Protein 1XOD (pdb70)

Nearest PDB structures (foldseek):
  1xod-assembly1_A  TM=1.010E+00  e=3.815E-20  Xenopus tropicalis
  1tj6-assembly2_B  TM=1.003E+00  e=1.652E-18  Xenopus tropicalis
  1xod-assembly2_B  TM=9.478E-01  e=1.470E-16  Xenopus tropicalis
  3syx-assembly1_A  TM=9.738E-01  e=5.391E-15  Homo sapiens
  7lxf-assembly1_A  TM=8.907E-01  e=8.257E-09  Homo sapiens

Sequence (223 aa):
SYARVRAVVMTRDDSSGGWLQLGGGGLSSVTVSKTEFLVHGERLRDKTVVLECVLRRDLVYNKVTPTFHHWRIGDKKFGLTFQSPADARAFDRGIRRAIEDLSQGGSDDSYARVRAVVMTRDDSSGGWLQLGGGGLSSVTVSKTLQPGDSGGTEFLVHGERLRDKTVVLECVLRRDLVYNKVTPTFHHWRIGDKKFGLTFQSPADARAFDRGIRRAIEDLSQG

B-factor: mean 12.47, std 7.62, range [4.18, 40.67]

CATH classification: 2.30.29.30

InterPro domains:
  IPR000697 WH1/EVH1 domain [PF00568] (48-114)
  IPR000697 WH1/EVH1 domain [PS50229] (3-120)
  IPR000697 WH1/EVH1 domain [SM00461] (6-117)
  IPR007875 Sprouty [PF05210] (296-397)
  IPR007875 Sprouty [PS51227] (296-404)
  IPR011993 PH-like domain superfamily [G3DSA:2.30.29.30] (2-127)
  IPR023337 c-Kit-binding domain [PS51488] (195-247)
  IPR041937 SPRE, EVH1 domain [cd10574] (10-122)

Solvent-accessible surface area: 12346 Å² total

Foldseek 3Di:
DLAWAWWFKWDDDPDPDDIDGVPNTATWTWDFDDVWTWTWTAHPPPRHTPGTDTDDLPKDKDCPDLQKIKIDDPNDIIITGHPDSVRSVSVVSSNVVSSVVVDDD/DDPFFQAWAWWFKWFADPVPRDIDGVPNTAIWTWTKGFDPPQDPDQGQWIWIWTAHPPVRHTPDIDIDGLPWDWADDDLFKIKTDDVPGIMITGHPGSVNSVSVVSRVVVNNVSHDDD

Structure (mmCIF, N/CA/C/O backbone):
data_1XOD
#
_entry.id   1XOD
#
_cell.length_a   32.811
_cell.length_b   38.193
_cell.length_c   79.907
_cell.angle_alpha   90.00
_cell.angle_beta   95.68
_cell.angle_gamma   90.00
#
_symmetry.space_group_name_H-M   'P 1 21 1'
#
loop_
_entity.id
_entity.type
_entity.pdbx_description
1 polymer Spred1
2 non-polymer GLYCEROL
3 water water
#
loop_
_atom_site.group_PDB
_atom_site.id
_atom_site.type_symbol
_atom_site.label_atom_id
_atom_site.label_alt_id
_atom_site.label_comp_id
_atom_site.label_asym_id
_atom_site.label_entity_id
_atom_site.label_seq_id
_atom_site.pdbx_PDB_ins_code
_atom_site.Cartn_x
_atom_site.Cartn_y
_atom_site.Cartn_z
_atom_site.occupancy
_atom_site.B_iso_or_equiv
_atom_site.auth_seq_id
_atom_site.auth_comp_id
_atom_site.auth_asym_id
_atom_site.auth_atom_id
_atom_site.pdbx_PDB_model_num
ATOM 1 N N . SER A 1 5 ? -1.522 15.232 50.172 1.00 17.27 10 SER A N 1
ATOM 2 C CA . SER A 1 5 ? -1.329 13.765 50.053 1.00 16.22 10 SER A CA 1
ATOM 3 C C . SER A 1 5 ? -2.611 13.101 49.572 1.00 14.70 10 SER A C 1
ATOM 4 O O . SER A 1 5 ? -3.704 13.644 49.719 1.00 16.28 10 SER A O 1
ATOM 7 N N . TYR A 1 6 ? -2.463 11.919 48.987 1.00 12.12 11 TYR A N 1
ATOM 8 C CA . TYR A 1 6 ? -3.603 11.066 48.658 1.00 11.50 11 TYR A CA 1
ATOM 9 C C . TYR A 1 6 ? -4.186 10.362 49.877 1.00 10.87 11 TYR A C 1
ATOM 10 O O . TYR A 1 6 ? -5.352 10.009 49.882 1.00 11.93 11 TYR A O 1
ATOM 19 N N . ALA A 1 7 ? -3.336 10.102 50.869 1.00 9.56 12 ALA A N 1
ATOM 20 C CA . ALA A 1 7 ? -3.733 9.510 52.140 1.00 9.04 12 ALA A CA 1
ATOM 21 C C . ALA A 1 7 ? -2.629 9.716 53.146 1.00 8.17 12 ALA A C 1
ATOM 22 O O . ALA A 1 7 ? -1.460 9.771 52.795 1.00 8.57 12 ALA A O 1
ATOM 24 N N . ARG A 1 8 ? -3.013 9.834 54.405 1.00 7.59 13 ARG A N 1
ATOM 25 C CA . ARG A 1 8 ? -2.079 9.828 55.507 1.00 7.51 13 ARG A CA 1
ATOM 26 C C . ARG A 1 8 ? -2.751 9.164 56.683 1.00 7.02 13 ARG A C 1
ATOM 27 O O . ARG A 1 8 ? -3.792 9.616 57.153 1.00 7.30 13 ARG A O 1
ATOM 35 N N . VAL A 1 9 ? -2.135 8.090 57.160 1.00 6.73 14 VAL A N 1
ATOM 36 C CA . VAL A 1 9 ? -2.628 7.338 58.304 1.00 6.89 14 VAL A CA 1
ATOM 37 C C . VAL A 1 9 ? -1.451 6.991 59.190 1.00 6.90 14 VAL A C 1
ATOM 38 O O . VAL A 1 9 ? -0.308 6.980 58.746 1.00 8.22 14 VAL A O 1
ATOM 42 N N . ARG A 1 10 ? -1.724 6.723 60.455 1.00 6.50 15 ARG A N 1
ATOM 43 C CA . ARG A 1 10 ? -0.723 6.180 61.346 1.00 6.69 15 ARG A CA 1
ATOM 44 C C . ARG A 1 10 ? -0.993 4.690 61.445 1.00 6.16 15 ARG A C 1
ATOM 45 O O . ARG A 1 10 ? -2.073 4.272 61.830 1.00 6.34 15 ARG A O 1
ATOM 53 N N . ALA A 1 11 ? -0.019 3.899 61.030 1.00 6.00 16 ALA A N 1
ATOM 54 C CA . ALA A 1 11 ? -0.192 2.465 60.908 1.00 5.77 16 ALA A CA 1
ATOM 55 C C . ALA A 1 11 ? 1.106 1.776 61.277 1.00 5.53 16 ALA A C 1
ATOM 56 O O . ALA A 1 11 ? 2.156 2.410 61.417 1.00 6.06 16 ALA A O 1
ATOM 58 N N . VAL A 1 12 ? 1.040 0.463 61.436 1.00 5.44 17 VAL A N 1
ATOM 59 C CA . VAL A 1 12 ? 2.228 -0.311 61.736 1.00 5.34 17 VAL A CA 1
ATOM 60 C C . VAL A 1 12 ? 2.748 -0.929 60.457 1.00 5.06 17 VAL A C 1
ATOM 61 O O . VAL A 1 12 ? 2.070 -1.729 59.808 1.00 5.07 17 VAL A O 1
ATOM 65 N N . VAL A 1 13 ? 3.958 -0.561 60.097 1.00 5.16 18 VAL A N 1
ATOM 66 C CA . VAL A 1 13 ? 4.588 -1.121 58.922 1.00 4.97 18 VAL A CA 1
ATOM 67 C C . VAL A 1 13 ? 4.962 -2.575 59.181 1.00 4.71 18 VAL A C 1
ATOM 68 O O . VAL A 1 13 ? 5.474 -2.923 60.239 1.00 5.13 18 VAL A O 1
ATOM 72 N N . MET A 1 14 ? 4.689 -3.416 58.196 1.00 4.91 19 MET A N 1
ATOM 73 C CA . MET A 1 14 ? 4.852 -4.852 58.290 1.00 5.17 19 MET A CA 1
ATOM 74 C C . MET A 1 14 ? 5.883 -5.341 57.309 1.00 5.94 19 MET A C 1
ATOM 75 O O . MET A 1 14 ? 6.127 -4.702 56.297 1.00 7.29 19 MET A O 1
ATOM 80 N N . THR A 1 15 ? 6.440 -6.499 57.598 1.00 6.52 20 THR A N 1
ATOM 81 C CA . THR A 1 15 ? 7.319 -7.145 56.664 1.00 7.55 20 THR A CA 1
ATOM 82 C C . THR A 1 15 ? 7.158 -8.648 56.782 1.00 6.93 20 THR A C 1
ATOM 83 O O . THR A 1 15 ? 6.783 -9.179 57.823 1.00 7.01 20 THR A O 1
ATOM 90 N N . ARG A 1 16 ? 7.460 -9.351 55.709 1.00 7.33 21 ARG A N 1
ATOM 91 C CA . ARG A 1 16 ? 7.445 -10.805 55.773 1.00 8.58 21 ARG A CA 1
ATOM 92 C C . ARG A 1 16 ? 8.491 -11.337 56.742 1.00 9.18 21 ARG A C 1
ATOM 93 O O . ARG A 1 16 ? 9.553 -10.724 56.934 1.00 10.16 21 ARG A O 1
AT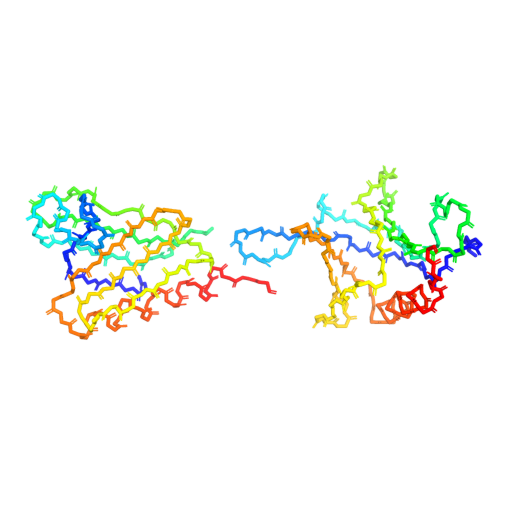OM 101 N N . ASP A 1 17 ? 8.195 -12.467 57.369 1.00 10.10 22 ASP A N 1
ATOM 102 C CA . ASP A 1 17 ? 9.213 -13.177 58.152 1.00 10.86 22 ASP A CA 1
ATOM 103 C C . ASP A 1 17 ? 9.704 -14.407 57.396 1.00 11.63 22 ASP A C 1
ATOM 104 O O . ASP A 1 17 ? 9.568 -14.466 56.173 1.00 13.32 22 ASP A O 1
ATOM 109 N N . ASP A 1 18 ? 10.285 -15.365 58.116 1.00 11.88 23 ASP A N 1
ATOM 110 C CA . ASP A 1 18 ? 10.864 -16.561 57.507 1.00 12.44 23 ASP A CA 1
ATOM 111 C C . ASP A 1 18 ? 9.877 -17.727 57.427 1.00 12.89 23 ASP A C 1
ATOM 112 O O . ASP A 1 18 ? 10.260 -18.813 57.014 1.00 13.97 23 ASP A O 1
ATOM 117 N N . SER A 1 19 ? 8.617 -17.503 57.805 1.00 13.05 24 SER A N 1
ATOM 118 C CA . SER A 1 19 ? 7.543 -18.472 57.574 1.00 13.38 24 SER A CA 1
ATOM 119 C C . SER A 1 19 ? 7.085 -18.410 56.123 1.00 13.94 24 SER A C 1
ATOM 120 O O . SER A 1 19 ? 7.510 -17.541 55.368 1.00 13.89 24 SER A O 1
ATOM 123 N N . SER A 1 20 ? 6.199 -19.325 55.738 1.00 15.02 25 SER A N 1
ATOM 124 C CA . SER A 1 20 ? 5.752 -19.414 54.351 1.00 15.91 25 SER A CA 1
ATOM 125 C C . SER A 1 20 ? 4.895 -18.220 53.915 1.00 15.64 25 SER A C 1
ATOM 126 O O . SER A 1 20 ? 4.953 -17.812 52.758 1.00 16.61 25 SER A O 1
ATOM 129 N N . GLY A 1 21 ? 4.116 -17.652 54.835 1.00 15.04 26 GLY A N 1
ATOM 130 C CA . GLY A 1 21 ? 3.227 -16.547 54.501 1.00 14.01 26 GLY A CA 1
ATOM 131 C C . GLY A 1 21 ? 2.987 -15.518 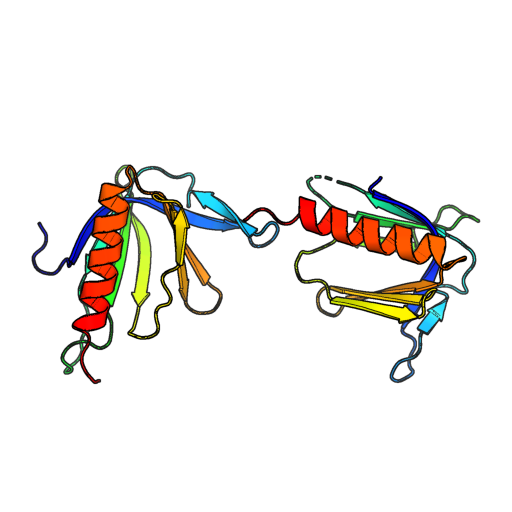55.592 1.00 13.07 26 GLY A C 1
ATOM 132 O O . GLY A 1 21 ? 2.132 -14.638 55.429 1.00 14.56 26 GLY A O 1
ATOM 133 N N . GLY A 1 22 ? 3.744 -15.583 56.684 1.00 10.71 27 GLY A N 1
ATOM 134 C CA . GLY A 1 22 ? 3.478 -14.726 57.824 1.00 8.76 27 GLY A CA 1
ATOM 135 C C . GLY A 1 22 ? 4.169 -13.384 57.743 1.00 7.47 27 GLY A C 1
ATOM 136 O O . GLY A 1 22 ? 5.154 -13.179 57.008 1.00 8.19 27 GLY A O 1
ATOM 137 N N . TRP A 1 23 ? 3.654 -12.463 58.539 1.00 5.98 28 TRP A N 1
ATOM 138 C CA . TRP A 1 23 ? 4.137 -11.102 58.580 1.00 5.58 28 TRP A CA 1
ATOM 139 C C . TRP A 1 23 ? 4.411 -10.717 60.018 1.00 5.28 28 TRP A C 1
ATOM 140 O O . TRP A 1 23 ? 3.705 -11.135 60.941 1.00 6.26 28 TRP A O 1
ATOM 151 N N . LEU A 1 24 ? 5.451 -9.916 60.196 1.00 5.18 29 LEU A N 1
ATOM 152 C CA . LEU A 1 24 ? 5.799 -9.343 61.478 1.00 5.29 29 LEU A CA 1
ATOM 153 C C . LEU A 1 24 ? 5.731 -7.833 61.389 1.00 5.05 29 LEU A C 1
ATOM 154 O O . LEU A 1 24 ? 5.758 -7.253 60.308 1.00 5.03 29 LEU A O 1
ATOM 159 N N . GLN A 1 25 ? 5.654 -7.189 62.545 1.00 5.13 30 GLN A N 1
ATOM 160 C CA . GLN A 1 25 ? 5.787 -5.747 62.589 1.00 5.22 30 GLN A CA 1
ATOM 161 C C . GLN A 1 25 ? 7.240 -5.411 62.314 1.00 4.87 30 GLN A C 1
ATOM 162 O O . GLN A 1 25 ? 8.132 -5.921 62.972 1.00 5.43 30 GLN A O 1
ATOM 168 N N . LEU A 1 26 ? 7.480 -4.548 61.338 1.00 4.83 31 LEU A N 1
ATOM 169 C CA . LEU A 1 26 ? 8.830 -4.204 60.956 1.00 5.36 31 LEU A CA 1
ATOM 170 C C . LEU A 1 26 ? 9.554 -3.583 62.139 1.00 5.46 31 LEU A C 1
ATOM 171 O O . LEU A 1 26 ? 9.096 -2.599 62.716 1.00 5.81 31 LEU A O 1
ATOM 176 N N . GLY A 1 27 ? 10.714 -4.135 62.487 1.00 6.03 32 GLY A N 1
ATOM 177 C CA . GLY A 1 27 ? 11.514 -3.575 63.558 1.00 7.10 32 GLY A CA 1
ATOM 178 C C . GLY A 1 27 ? 10.870 -3.645 64.917 1.00 7.65 32 GLY A C 1
ATOM 179 O O . GLY A 1 27 ? 11.310 -2.977 65.845 1.00 9.15 32 GLY A O 1
ATOM 180 N N . GLY A 1 28 ? 9.848 -4.471 65.056 1.00 7.11 33 GLY A N 1
ATOM 181 C CA . GLY A 1 28 ? 9.153 -4.591 66.321 1.00 7.64 33 GLY A CA 1
ATOM 182 C C . GLY A 1 28 ? 7.966 -3.666 66.493 1.00 7.30 33 GLY A C 1
ATOM 183 O O . GLY A 1 28 ? 7.349 -3.662 67.547 1.00 8.45 33 GLY A O 1
ATOM 184 N N . GLY A 1 29 ? 7.616 -2.911 65.459 1.00 6.78 34 GLY A N 1
ATOM 185 C CA . GLY A 1 29 ? 6.380 -2.157 65.465 1.00 6.90 34 GLY A CA 1
ATOM 186 C C . GLY A 1 29 ? 6.470 -0.779 66.061 1.00 7.18 34 GLY A C 1
ATOM 187 O O . GLY A 1 29 ? 7.484 -0.120 65.947 1.00 8.00 34 GLY A O 1
ATOM 188 N N . GLY A 1 30 ? 5.370 -0.371 66.675 1.00 7.66 35 GLY A N 1
ATOM 189 C CA . GLY A 1 30 ? 5.077 1.021 66.909 1.00 7.76 35 GLY A CA 1
ATOM 190 C C . GLY A 1 30 ? 4.521 1.633 65.646 1.00 7.05 35 GLY A C 1
ATOM 191 O O . GLY A 1 30 ? 4.649 1.087 64.545 1.00 7.73 35 GLY A O 1
ATOM 192 N N . LEU A 1 31 ? 3.878 2.776 65.818 1.00 6.99 36 LEU A N 1
ATOM 193 C CA . LEU A 1 31 ? 3.204 3.429 64.720 1.00 7.40 36 LEU A CA 1
ATOM 194 C C . LEU A 1 31 ? 4.158 4.254 63.905 1.00 7.08 36 LEU A C 1
ATOM 195 O O . LEU A 1 31 ? 5.121 4.815 64.412 1.00 7.77 36 LEU A O 1
ATOM 200 N N . SER A 1 32 ? 3.847 4.326 62.622 1.00 6.54 37 SER A N 1
ATOM 201 C CA . SER A 1 32 ? 4.492 5.208 61.677 1.00 6.69 37 SER A CA 1
ATOM 202 C C . SER A 1 32 ? 3.442 6.077 61.020 1.00 7.04 37 SER A C 1
ATOM 203 O O . SER A 1 32 ? 2.321 5.652 60.817 1.00 7.48 37 SER A O 1
ATOM 206 N N . SER A 1 33 ? 3.820 7.305 60.689 1.00 6.96 38 SER A N 1
ATOM 207 C CA . SER A 1 33 ? 2.998 8.151 59.844 1.00 7.60 38 SER A CA 1
ATOM 208 C C . SER A 1 33 ? 3.258 7.744 58.410 1.00 7.57 38 SER A C 1
ATOM 209 O O . SER A 1 33 ? 4.378 7.873 57.929 1.00 8.11 38 SER A O 1
ATOM 212 N N . VAL A 1 34 ? 2.230 7.235 57.747 1.00 7.32 39 VAL A N 1
ATOM 213 C CA . VAL A 1 34 ? 2.365 6.698 56.412 1.00 7.50 39 VAL A CA 1
ATOM 214 C C . VAL A 1 34 ? 1.571 7.570 55.458 1.00 7.63 39 VAL A C 1
ATOM 215 O O . VAL A 1 34 ? 0.371 7.725 55.595 1.00 7.80 39 VAL A O 1
ATOM 219 N N . THR A 1 35 ? 2.260 8.128 54.477 1.00 8.73 40 THR A N 1
ATOM 220 C CA . THR A 1 35 ? 1.684 9.065 53.526 1.00 9.86 40 THR A CA 1
ATOM 221 C C . THR A 1 35 ? 1.814 8.486 52.129 1.00 10.05 40 THR A C 1
ATOM 222 O O . THR A 1 35 ? 2.834 7.887 51.793 1.00 11.03 40 THR A O 1
ATOM 229 N N . VAL A 1 36 ? 0.764 8.642 51.329 1.00 9.96 41 VAL A N 1
ATOM 230 C CA . VAL A 1 36 ? 0.810 8.368 49.901 1.00 10.59 41 VAL A CA 1
ATOM 231 C C . VAL A 1 36 ? 0.768 9.729 49.239 1.00 11.15 41 VAL A C 1
ATOM 232 O O . VAL A 1 36 ? -0.151 10.488 49.469 1.00 10.61 41 VAL A O 1
ATOM 236 N N . SER A 1 37 ? 1.771 10.047 48.438 1.00 12.28 42 SER A N 1
ATOM 237 C CA . SER A 1 37 ? 1.867 11.386 47.885 1.00 13.92 42 SER A CA 1
ATOM 238 C C . SER A 1 37 ? 2.373 11.366 46.466 1.00 14.77 42 SER A C 1
ATOM 239 O O . SER A 1 37 ? 2.947 10.386 46.001 1.00 14.84 42 SER A O 1
ATOM 242 N N . LYS A 1 38 ? 2.115 12.466 45.773 1.00 15.92 43 LYS A N 1
ATOM 243 C CA . LYS A 1 38 ? 2.713 12.740 44.479 1.00 17.16 43 LYS A CA 1
ATOM 244 C C . LYS A 1 38 ? 3.748 13.823 44.710 1.00 17.99 43 LYS A C 1
ATOM 245 O O . LYS A 1 38 ? 3.454 14.851 45.317 1.00 18.78 43 LYS A O 1
ATOM 247 N N . THR A 1 39 ? 4.967 13.562 44.264 1.00 18.70 44 THR A N 1
ATOM 248 N N . THR A 1 48 ? 7.379 13.300 37.785 1.00 22.71 53 THR A N 1
ATOM 249 C CA . THR A 1 48 ? 6.388 13.006 38.812 1.00 22.40 53 THR A CA 1
ATOM 250 C C . THR A 1 48 ? 6.613 11.613 39.400 1.00 22.07 53 THR A C 1
ATOM 251 O O . THR A 1 48 ? 6.710 10.634 38.662 1.00 22.63 53 THR A O 1
ATOM 253 N N . GLU A 1 49 ? 6.698 11.539 40.728 1.00 21.24 54 GLU A N 1
ATOM 254 C CA . GLU A 1 49 ? 6.850 10.270 41.440 1.00 20.28 54 GLU A CA 1
ATOM 255 C C . GLU A 1 49 ? 5.719 10.109 42.448 1.00 18.60 54 GLU A C 1
ATOM 256 O O . GLU A 1 49 ? 5.267 11.080 43.054 1.00 18.70 54 GLU A O 1
ATOM 262 N N . PHE A 1 50 ? 5.281 8.869 42.629 1.00 16.50 55 PHE A N 1
ATOM 263 C CA . PHE A 1 50 ? 4.195 8.541 43.541 1.00 15.21 55 PHE A CA 1
ATOM 264 C C . PHE A 1 50 ? 4.749 7.621 44.613 1.00 14.34 55 PHE A C 1
ATOM 265 O O . PHE A 1 50 ? 5.200 6.525 44.316 1.00 14.77 55 PHE A O 1
ATOM 273 N N . LEU A 1 51 ? 4.718 8.086 45.855 1.00 13.24 56 LEU A N 1
ATOM 274 C CA . LEU A 1 51 ? 5.480 7.477 46.931 1.00 12.76 56 LEU A CA 1
ATOM 275 C C . LEU A 1 51 ? 4.609 7.086 48.104 1.00 11.72 56 LEU A C 1
ATOM 276 O O . LEU A 1 51 ? 3.753 7.847 48.521 1.00 12.69 56 LEU A O 1
ATOM 281 N N . VAL A 1 52 ? 4.880 5.912 48.658 1.00 10.60 57 VAL A N 1
ATOM 282 C CA . VAL A 1 52 ? 4.379 5.545 49.976 1.00 9.73 57 VAL A CA 1
ATOM 283 C C . VAL A 1 52 ? 5.553 5.695 50.933 1.00 9.70 57 VAL A C 1
ATOM 284 O O . VAL A 1 52 ? 6.584 5.045 50.765 1.00 10.78 57 VAL A O 1
ATOM 288 N N . HIS A 1 53 ? 5.400 6.562 51.923 1.00 8.81 58 HIS A N 1
ATOM 289 C CA . HIS A 1 53 ? 6.477 6.941 52.822 1.00 9.42 58 HIS A CA 1
ATOM 290 C C . HIS A 1 53 ? 5.982 6.709 54.243 1.00 8.75 58 HIS A C 1
ATOM 291 O O . HIS A 1 53 ? 4.925 7.215 54.618 1.00 10.12 58 HIS A O 1
ATOM 298 N N . GLY A 1 54 ? 6.743 5.952 55.027 1.00 8.42 59 GLY A N 1
ATOM 299 C CA . GLY A 1 54 ? 6.394 5.658 56.402 1.00 8.76 59 GLY A CA 1
ATOM 300 C C . GLY A 1 54 ? 7.516 6.102 57.314 1.00 8.82 59 GLY A C 1
ATOM 301 O O . GLY A 1 54 ? 8.644 5.664 57.162 1.00 9.19 59 GLY A O 1
ATOM 302 N N . GLU A 1 55 ? 7.190 6.987 58.247 1.00 8.97 60 GLU A N 1
ATOM 303 C CA . GLU A 1 55 ? 8.130 7.564 59.188 1.00 10.42 60 GLU A CA 1
ATOM 304 C C . GLU A 1 55 ? 7.697 7.169 60.581 1.00 9.56 60 GLU A C 1
ATOM 305 O O . GLU A 1 55 ? 6.605 7.504 61.006 1.00 8.98 60 GLU A O 1
ATOM 311 N N . ARG A 1 56 ? 8.550 6.461 61.303 1.00 9.82 61 ARG A N 1
ATOM 312 C CA . ARG A 1 56 ? 8.219 5.993 62.632 1.00 10.85 61 ARG A CA 1
ATOM 313 C C . ARG A 1 56 ? 7.998 7.171 63.570 1.00 10.94 61 ARG A C 1
ATOM 314 O O . ARG A 1 56 ? 8.799 8.108 63.587 1.00 12.08 61 ARG A O 1
ATOM 322 N N . LEU A 1 57 ? 6.924 7.137 64.343 1.00 10.78 62 LEU A N 1
ATOM 323 C CA . LEU A 1 57 ? 6.592 8.263 65.208 1.00 11.60 62 LEU A CA 1
ATOM 324 C C . LEU A 1 57 ? 7.652 8.499 66.292 1.00 11.86 62 LEU A C 1
ATOM 325 O O . LEU A 1 57 ? 7.988 9.639 66.603 1.00 12.32 62 LEU A O 1
ATOM 330 N N . ARG A 1 58 ? 8.196 7.432 66.856 1.00 12.14 63 ARG A N 1
ATOM 331 C CA . ARG A 1 58 ? 9.036 7.586 68.037 1.00 12.62 63 ARG A CA 1
ATOM 332 C C . ARG A 1 58 ? 10.368 8.272 67.767 1.00 12.68 63 ARG A C 1
ATOM 333 O O . ARG A 1 58 ? 10.907 8.937 68.651 1.00 13.27 63 ARG A O 1
ATOM 346 N N . ASP A 1 59 ? 10.908 8.123 66.570 1.00 12.44 64 ASP A N 1
ATOM 347 C CA . ASP A 1 59 ? 12.233 8.653 66.282 1.00 12.45 64 ASP A CA 1
ATOM 348 C C . ASP A 1 59 ? 12.389 9.217 64.875 1.00 12.57 64 ASP A C 1
ATOM 349 O O . ASP A 1 59 ? 13.491 9.574 64.474 1.00 11.82 64 ASP A O 1
ATOM 354 N N . LYS A 1 60 ? 11.280 9.289 64.140 1.00 12.83 65 LYS A N 1
ATOM 355 C CA . LYS A 1 60 ? 11.239 9.805 62.778 1.00 14.03 65 LYS A CA 1
ATOM 356 C C . LYS A 1 60 ? 12.098 9.017 61.775 1.00 14.16 65 LYS A C 1
ATOM 357 O O . LYS A 1 60 ? 12.415 9.521 60.699 1.00 15.35 65 LYS A O 1
ATOM 363 N N . THR A 1 61 ? 12.439 7.775 62.105 1.00 13.57 66 THR A N 1
ATOM 364 C CA . THR A 1 61 ? 13.165 6.919 61.175 1.00 13.48 66 THR A CA 1
ATOM 365 C C . THR A 1 61 ? 12.250 6.553 60.012 1.00 12.62 66 THR A C 1
ATOM 366 O O . THR A 1 61 ? 11.108 6.149 60.229 1.00 11.62 66 THR A O 1
ATOM 370 N N . VAL A 1 62 ? 12.748 6.681 58.789 1.00 12.03 67 VAL A N 1
ATOM 371 C CA . VAL A 1 62 ? 11.989 6.243 57.615 1.00 12.27 67 VAL A CA 1
ATOM 372 C C . VAL A 1 62 ? 12.104 4.730 57.492 1.00 11.56 67 VAL A C 1
ATOM 373 O O . VAL A 1 62 ? 13.187 4.183 57.265 1.00 13.27 67 VAL A O 1
ATOM 377 N N . VAL A 1 63 ? 10.968 4.056 57.643 1.00 10.41 68 VAL A N 1
ATOM 378 C CA . VAL A 1 63 ? 10.902 2.601 57.642 1.00 10.18 68 VAL A CA 1
ATOM 379 C C . VAL A 1 63 ? 10.146 2.032 56.447 1.00 9.73 68 VAL A C 1
ATOM 380 O O . VAL A 1 63 ? 10.069 0.815 56.277 1.00 10.40 68 VAL A O 1
ATOM 384 N N . LEU A 1 64 ? 9.589 2.904 55.620 1.00 8.94 69 LEU A N 1
ATOM 385 C CA . LEU A 1 64 ? 8.876 2.490 54.420 1.00 9.05 69 LEU A CA 1
ATOM 386 C C . LEU A 1 64 ? 9.079 3.574 53.376 1.00 9.10 69 LEU A C 1
ATOM 387 O O . LEU A 1 64 ? 8.796 4.741 53.614 1.00 8.72 69 LEU A O 1
ATOM 395 N N . GLU A 1 65 ? 9.573 3.165 52.220 1.00 10.22 70 GLU A N 1
ATOM 396 C CA . GLU A 1 65 ? 9.874 4.088 51.143 1.00 11.74 70 GLU A CA 1
ATOM 397 C C . GLU A 1 65 ? 9.644 3.319 49.861 1.00 12.55 70 GLU A C 1
ATOM 398 O O . GLU A 1 65 ? 10.561 2.684 49.343 1.00 14.50 70 GLU A O 1
ATOM 401 N N . CYS A 1 66 ? 8.418 3.371 49.351 1.00 12.46 71 CYS A N 1
ATOM 402 C CA . CYS A 1 66 ? 7.993 2.536 48.245 1.00 13.10 71 CYS A CA 1
ATOM 403 C C . CYS A 1 66 ? 7.505 3.417 47.110 1.00 12.98 71 CYS A C 1
ATOM 404 O O . CYS A 1 66 ? 6.481 4.082 47.234 1.00 13.04 71 CYS A O 1
ATOM 407 N N . VAL A 1 67 ? 8.244 3.435 46.007 1.00 13.07 72 VAL A N 1
ATOM 408 C CA . VAL A 1 67 ? 7.810 4.160 44.828 1.00 13.56 72 VAL A CA 1
ATOM 409 C C . VAL A 1 67 ? 6.812 3.278 44.092 1.00 13.36 72 VAL A C 1
ATOM 410 O O . VAL A 1 67 ? 7.105 2.125 43.765 1.00 13.98 72 VAL A O 1
ATOM 414 N N . LEU A 1 68 ? 5.615 3.809 43.879 1.00 12.85 73 LEU A N 1
ATOM 415 C CA . LEU A 1 68 ? 4.544 3.065 43.248 1.00 12.93 73 LEU A CA 1
ATOM 416 C C . LEU A 1 68 ? 4.799 2.879 41.763 1.00 13.19 73 LEU A C 1
ATOM 417 O O . LEU A 1 68 ? 5.376 3.747 41.099 1.00 13.29 73 LEU A O 1
ATOM 422 N N . ARG A 1 69 ? 4.363 1.725 41.269 1.00 13.69 74 ARG A N 1
ATOM 423 C CA . ARG A 1 69 ? 4.429 1.367 39.861 1.00 14.93 74 ARG A CA 1
ATOM 424 C C . ARG A 1 69 ? 3.062 0.864 39.434 1.00 15.70 74 ARG A C 1
ATOM 425 O O . ARG A 1 69 ? 2.299 0.352 40.256 1.00 15.72 74 ARG A O 1
ATOM 428 N N . ARG A 1 70 ? 2.765 0.980 38.140 1.00 16.92 75 ARG A N 1
ATOM 429 C CA . ARG A 1 70 ? 1.434 0.669 37.615 1.00 17.82 75 ARG A CA 1
ATOM 430 C C . ARG A 1 70 ? 1.030 -0.788 37.794 1.00 17.97 75 ARG A C 1
ATOM 431 O O . ARG A 1 70 ? -0.149 -1.095 37.938 1.00 18.72 75 ARG A O 1
ATOM 439 N N . ASP A 1 71 ? 2.017 -1.675 37.795 1.00 17.63 76 ASP A N 1
ATOM 440 C CA . ASP A 1 71 ? 1.760 -3.115 37.844 1.00 17.78 76 ASP A CA 1
ATOM 441 C C . ASP A 1 71 ? 1.686 -3.724 39.256 1.00 17.07 76 ASP A C 1
ATOM 442 O O . ASP A 1 71 ? 1.762 -4.948 39.413 1.00 17.58 76 ASP A O 1
ATOM 447 N N . LEU A 1 72 ? 1.492 -2.906 40.283 1.00 15.79 77 LEU A N 1
ATOM 448 C CA . LEU A 1 72 ? 1.539 -3.457 41.630 1.00 15.09 77 LEU A CA 1
ATOM 449 C C . LEU A 1 72 ? 0.382 -4.407 41.889 1.00 13.21 77 LEU A C 1
ATOM 450 O O . LEU A 1 72 ? -0.693 -4.322 41.283 1.00 13.27 77 LEU A O 1
ATOM 455 N N . VAL A 1 73 ? 0.645 -5.334 42.787 1.00 11.82 78 VAL A N 1
ATOM 456 C CA . VAL A 1 73 ? -0.344 -6.261 43.261 1.00 11.12 78 VAL A CA 1
ATOM 457 C C . VAL A 1 73 ? -0.683 -5.784 44.665 1.00 9.87 78 VAL A C 1
ATOM 458 O O . VAL A 1 73 ? 0.206 -5.498 45.464 1.00 11.80 78 VAL A O 1
ATOM 462 N N . TYR A 1 74 ? -1.966 -5.668 44.952 1.00 8.18 79 TYR A N 1
ATOM 463 C CA . TYR A 1 74 ? -2.428 -5.131 46.225 1.00 8.10 79 TYR A CA 1
ATOM 464 C C . TYR A 1 74 ? -3.443 -6.094 46.801 1.00 7.56 79 TYR A C 1
ATOM 465 O O . TYR A 1 74 ? -4.421 -6.432 46.142 1.00 9.08 79 TYR A O 1
ATOM 474 N N . ASN A 1 75 ? -3.224 -6.508 48.043 1.00 6.51 80 ASN A N 1
ATOM 475 C CA . ASN A 1 75 ? -4.017 -7.536 48.692 1.00 6.68 80 ASN A CA 1
ATOM 476 C C . ASN A 1 75 ? -4.632 -6.993 49.967 1.00 6.13 80 ASN A C 1
ATOM 477 O O . ASN A 1 75 ? -3.938 -6.723 50.944 1.00 6.54 80 ASN A O 1
ATOM 486 N N . LYS A 1 76 ? -5.955 -6.867 49.954 1.00 5.84 81 LYS A N 1
ATOM 487 C CA . LYS A 1 76 ? -6.710 -6.521 51.152 1.00 6.34 81 LYS A CA 1
ATOM 488 C C . LYS A 1 76 ? -6.994 -7.800 51.904 1.00 6.30 81 LYS A C 1
ATOM 489 O O . LYS A 1 76 ? -8.083 -8.362 51.822 1.00 6.95 81 LYS A O 1
ATOM 495 N N . VAL A 1 77 ? -6.008 -8.273 52.639 1.00 5.87 82 VAL A N 1
ATOM 496 C CA . VAL A 1 77 ? -6.132 -9.553 53.312 1.00 6.14 82 VAL A CA 1
ATOM 497 C C . VAL A 1 77 ? -7.257 -9.509 54.337 1.00 6.04 82 VAL A C 1
ATOM 498 O O . VAL A 1 77 ? -8.054 -10.436 54.426 1.00 6.71 82 VAL A O 1
ATOM 502 N N . THR A 1 78 ? -7.276 -8.450 55.131 1.00 5.79 83 THR A N 1
ATOM 503 C CA . THR A 1 78 ? -8.386 -8.179 56.036 1.00 5.47 83 THR A CA 1
ATOM 504 C C . THR A 1 78 ? -8.681 -6.692 55.961 1.00 5.66 83 THR A C 1
ATOM 505 O O . THR A 1 78 ? -7.935 -5.921 55.366 1.00 5.79 83 THR A O 1
ATOM 509 N N . PRO A 1 79 ? -9.773 -6.265 56.585 1.00 5.80 84 PRO A N 1
ATOM 510 C CA . PRO A 1 79 ? -10.087 -4.838 56.612 1.00 6.10 84 PRO A CA 1
ATOM 511 C C . PRO A 1 79 ? -9.101 -3.988 57.398 1.00 6.14 84 PRO A C 1
ATOM 512 O O . PRO A 1 79 ? -9.209 -2.776 57.317 1.00 6.32 84 PRO A O 1
ATOM 516 N N . THR A 1 80 ? -8.152 -4.584 58.110 1.00 5.59 85 THR A N 1
ATOM 517 C CA . THR A 1 80 ? -7.101 -3.801 58.752 1.00 5.96 85 THR A CA 1
ATOM 518 C C . THR A 1 80 ? -5.689 -4.290 58.448 1.00 5.57 85 THR A C 1
ATOM 519 O O . THR A 1 80 ? -4.745 -3.860 59.082 1.00 5.99 85 THR A O 1
ATOM 523 N N . PHE A 1 81 ? -5.528 -5.146 57.444 1.00 5.32 86 PHE A N 1
ATOM 524 C CA . PHE A 1 81 ? -4.212 -5.596 57.037 1.00 5.18 86 PHE A CA 1
ATOM 525 C C . PHE A 1 81 ? -4.179 -5.684 55.535 1.00 4.95 86 PHE A C 1
ATOM 526 O O . PHE A 1 81 ? -4.882 -6.500 54.945 1.00 5.41 86 PHE A O 1
ATOM 534 N N . HIS A 1 82 ? -3.391 -4.816 54.915 1.00 4.83 87 HIS A N 1
ATOM 535 C CA . HIS A 1 82 ? -3.186 -4.857 53.467 1.00 5.09 87 HIS A CA 1
ATOM 536 C C . HIS A 1 82 ? -1.706 -5.015 53.206 1.00 5.15 87 HIS A C 1
ATOM 537 O O . HIS A 1 82 ? -0.871 -4.479 53.934 1.00 5.88 87 HIS A O 1
ATOM 544 N N . HIS A 1 83 ? -1.373 -5.739 52.145 1.00 5.17 88 HIS A N 1
ATOM 545 C CA . HIS A 1 83 ? -0.009 -5.778 51.681 1.00 6.19 88 HIS A CA 1
ATOM 546 C C . HIS A 1 83 ? 0.017 -5.634 50.183 1.00 6.19 88 HIS A C 1
ATOM 547 O O . HIS A 1 83 ? -0.978 -5.832 49.504 1.00 6.68 88 HIS A O 1
ATOM 554 N N . TRP A 1 84 ? 1.163 -5.231 49.668 1.00 6.60 89 TRP A N 1
ATOM 555 C CA . TRP A 1 84 ? 1.296 -5.031 48.248 1.00 7.16 89 TRP A CA 1
ATOM 556 C C . TRP A 1 84 ? 2.679 -5.435 47.811 1.00 7.68 89 TRP A C 1
ATOM 557 O O . TRP A 1 84 ? 3.593 -5.639 48.607 1.00 7.89 89 TRP A O 1
ATOM 568 N N . ARG A 1 85 ? 2.808 -5.591 46.509 1.00 8.77 90 ARG A N 1
ATOM 569 C CA . ARG A 1 85 ? 4.016 -6.127 45.930 1.00 10.43 90 ARG A CA 1
ATOM 570 C C . ARG A 1 85 ? 4.282 -5.419 44.626 1.00 11.42 90 ARG A C 1
ATOM 571 O O . ARG A 1 85 ? 3.383 -5.221 43.809 1.00 11.74 90 ARG A O 1
ATOM 579 N N . ILE A 1 86 ? 5.527 -5.015 44.458 1.00 12.61 91 ILE A N 1
ATOM 580 C CA . ILE A 1 86 ? 5.996 -4.472 43.202 1.00 14.29 91 ILE A CA 1
ATOM 581 C C . ILE A 1 86 ? 7.216 -5.296 42.834 1.00 15.22 91 ILE A C 1
ATOM 582 O O . ILE A 1 86 ? 8.214 -5.280 43.551 1.00 15.74 91 ILE A O 1
ATOM 587 N N . GLY A 1 87 ? 7.114 -6.044 41.740 1.00 16.38 92 GLY A N 1
ATOM 588 C CA . GLY A 1 87 ? 8.108 -7.042 41.403 1.00 17.27 92 GLY A CA 1
ATOM 589 C C . GLY A 1 87 ? 8.085 -8.135 42.454 1.00 17.86 92 GLY A C 1
ATOM 590 O O . GLY A 1 87 ? 7.056 -8.788 42.648 1.00 18.90 92 GLY A O 1
ATOM 591 N N . ASP A 1 88 ? 9.208 -8.333 43.140 1.00 17.78 93 ASP A N 1
ATOM 592 C CA . ASP A 1 88 ? 9.257 -9.271 44.258 1.00 17.84 93 ASP A CA 1
ATOM 593 C C . ASP A 1 88 ? 9.433 -8.556 45.599 1.00 17.31 93 ASP A C 1
ATOM 594 O O . ASP A 1 88 ? 9.662 -9.209 46.614 1.00 18.11 93 ASP A O 1
ATOM 596 N N . LYS A 1 89 ? 9.304 -7.226 45.607 1.00 16.33 94 LYS A N 1
ATOM 597 C CA . LYS A 1 89 ? 9.368 -6.443 46.845 1.00 15.35 94 LYS A CA 1
ATOM 598 C C . LYS A 1 89 ? 8.005 -6.296 47.499 1.00 13.80 94 LYS A C 1
ATOM 599 O O . LYS A 1 89 ? 7.056 -5.852 46.874 1.00 13.35 94 LYS A O 1
ATOM 604 N N . LYS A 1 90 ? 7.936 -6.656 48.774 1.00 12.21 95 LYS A N 1
ATOM 605 C CA . LYS A 1 90 ? 6.673 -6.811 49.479 1.00 11.17 95 LYS A CA 1
ATOM 606 C C . LYS A 1 90 ? 6.601 -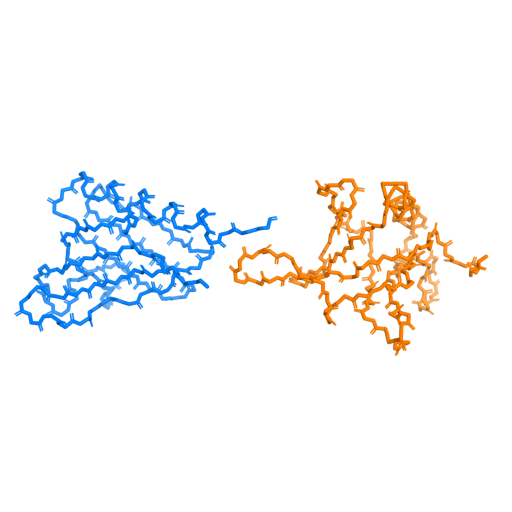5.904 50.685 1.00 10.60 95 LYS A C 1
ATOM 607 O O . LYS A 1 90 ? 7.513 -5.870 51.496 1.00 11.95 95 LYS A O 1
ATOM 613 N N . PHE A 1 91 ? 5.477 -5.213 50.809 1.00 8.77 96 PHE A N 1
ATOM 614 C CA . PHE A 1 91 ? 5.244 -4.195 51.831 1.00 8.57 96 PHE A CA 1
ATOM 615 C C . PHE A 1 91 ? 3.887 -4.439 52.447 1.00 7.55 96 PHE A C 1
ATOM 616 O O . PHE A 1 91 ? 3.003 -4.947 51.787 1.00 7.05 96 PHE A O 1
ATOM 624 N N . GLY A 1 92 ? 3.679 -4.043 53.695 1.00 7.02 97 GLY A N 1
ATOM 625 C CA . GLY A 1 92 ? 2.356 -4.159 54.266 1.00 6.35 97 GLY A CA 1
ATOM 626 C C . GLY A 1 92 ? 2.156 -3.242 55.437 1.00 5.39 97 GLY A C 1
ATOM 627 O O . GLY A 1 92 ? 3.109 -2.681 55.984 1.00 5.79 97 GLY A O 1
ATOM 628 N N . LEU A 1 93 ? 0.897 -3.108 55.819 1.00 4.99 98 LEU A N 1
ATOM 629 C CA . LEU A 1 93 ? 0.494 -2.268 56.927 1.00 4.60 98 LEU A CA 1
ATOM 630 C C . LEU A 1 93 ? -0.587 -2.948 57.733 1.00 4.74 98 LEU A C 1
ATOM 631 O O . LEU A 1 93 ? -1.522 -3.519 57.167 1.00 5.14 98 LEU A O 1
ATOM 636 N N . THR A 1 94 ? -0.478 -2.854 59.055 1.00 4.72 99 THR A N 1
ATOM 637 C CA . THR A 1 94 ? -1.612 -3.085 59.933 1.00 4.79 99 THR A CA 1
ATOM 638 C C . THR A 1 94 ? -2.166 -1.719 60.289 1.00 4.91 99 THR A C 1
ATOM 639 O O . THR A 1 94 ? -1.483 -0.873 60.870 1.00 5.88 99 THR A O 1
ATOM 643 N N . PHE A 1 95 ? -3.431 -1.517 59.967 1.00 5.39 100 PHE A N 1
ATOM 644 C CA . PHE A 1 95 ? -4.090 -0.248 60.204 1.00 5.99 100 PHE A CA 1
ATOM 645 C C . PHE A 1 95 ? -4.732 -0.228 61.562 1.00 6.89 100 PHE A C 1
ATOM 646 O O . PHE A 1 95 ? -5.085 -1.267 62.102 1.00 6.91 100 PHE A O 1
ATOM 654 N N . GLN A 1 96 ? -4.903 0.971 62.096 1.00 7.15 101 GLN A N 1
ATOM 655 C CA . GLN A 1 96 ? -5.549 1.168 63.384 1.00 7.36 101 GLN A CA 1
ATOM 656 C C . GLN A 1 96 ? -7.062 1.109 63.300 1.00 7.87 101 GLN A C 1
ATOM 657 O O . GLN A 1 96 ? -7.717 1.045 64.335 1.00 10.12 101 GLN A O 1
ATOM 663 N N . SER A 1 97 ? -7.626 1.152 62.101 1.00 7.34 102 SER A N 1
ATOM 664 C CA . SER A 1 97 ? -9.070 1.080 61.926 1.00 7.12 102 SER A CA 1
ATOM 665 C C . SER A 1 97 ? -9.378 0.667 60.503 1.00 7.29 102 SER A C 1
ATOM 666 O O . SER A 1 97 ? -8.583 0.921 59.595 1.00 6.63 102 SER A O 1
ATOM 669 N N . PRO A 1 98 ? -10.525 0.035 60.296 1.00 7.87 103 PRO A N 1
ATOM 670 C CA . PRO A 1 98 ? -10.980 -0.219 58.930 1.00 8.42 103 PRO A CA 1
ATOM 671 C C . PRO A 1 98 ? -11.119 1.057 58.098 1.00 8.47 103 PRO A C 1
ATOM 672 O O . PRO A 1 98 ? -10.827 1.028 56.909 1.00 8.33 103 PRO A O 1
ATOM 676 N N . ALA A 1 99 ? -11.518 2.165 58.715 1.00 8.52 104 ALA A N 1
ATOM 677 C CA . ALA A 1 99 ? -11.629 3.421 57.992 1.00 8.88 104 ALA A CA 1
ATOM 678 C C . ALA A 1 99 ? -10.283 3.834 57.417 1.00 8.36 104 ALA A C 1
ATOM 679 O O . ALA A 1 99 ? -10.212 4.283 56.278 1.00 8.86 104 ALA A O 1
ATOM 681 N N . ASP A 1 100 ? -9.227 3.709 58.205 1.00 7.33 105 ASP A N 1
ATOM 682 C CA . ASP A 1 100 ? -7.892 4.052 57.737 1.00 6.88 105 ASP A CA 1
ATOM 683 C C . ASP A 1 100 ? -7.468 3.176 56.570 1.00 6.40 105 ASP A C 1
ATOM 684 O O . ASP A 1 100 ? -6.902 3.662 55.606 1.00 6.52 105 ASP A O 1
ATOM 689 N N . ALA A 1 101 ? -7.754 1.885 56.647 1.00 6.12 106 ALA A N 1
ATOM 690 C CA . ALA A 1 101 ? -7.390 0.971 55.581 1.00 5.71 106 ALA A CA 1
ATOM 691 C C . ALA A 1 101 ? -8.094 1.360 54.290 1.00 6.40 106 ALA A C 1
ATOM 692 O O . ALA A 1 101 ? -7.505 1.325 53.218 1.00 6.54 106 ALA A O 1
ATOM 694 N N . ARG A 1 102 ? -9.371 1.709 54.395 1.00 7.14 107 ARG A N 1
ATOM 695 C CA . ARG A 1 102 ? -10.142 2.117 53.228 1.00 8.30 107 ARG A CA 1
ATOM 696 C C . ARG A 1 102 ? -9.580 3.399 52.648 1.00 8.39 107 ARG A C 1
ATOM 697 O O . ARG A 1 102 ? -9.464 3.528 51.439 1.00 8.78 107 ARG A O 1
ATOM 707 N N . ALA A 1 103 ? -9.226 4.351 53.496 1.00 8.16 108 ALA A N 1
ATOM 708 C CA . ALA A 1 103 ? -8.668 5.604 53.004 1.00 8.20 108 ALA A CA 1
ATOM 709 C C . ALA A 1 103 ? -7.324 5.370 52.328 1.00 7.63 108 ALA A C 1
ATOM 710 O O . ALA A 1 103 ? -7.025 5.981 51.308 1.00 8.06 108 ALA A O 1
ATOM 712 N N . PHE A 1 104 ? -6.524 4.464 52.874 1.00 7.29 109 PHE A N 1
ATOM 713 C CA . PHE A 1 104 ? -5.206 4.216 52.340 1.00 6.95 109 PHE A CA 1
ATOM 714 C C . PHE A 1 104 ? -5.327 3.536 50.976 1.00 6.87 109 PHE A C 1
ATOM 715 O O . PHE A 1 104 ? -4.699 3.956 50.006 1.00 7.08 109 PHE A O 1
ATOM 723 N N . ASP A 1 105 ? -6.171 2.521 50.889 1.00 7.20 110 ASP A N 1
ATOM 724 C CA . ASP A 1 105 ? -6.448 1.830 49.639 1.00 7.72 110 ASP A CA 1
ATOM 725 C C . ASP A 1 105 ? -6.962 2.815 48.581 1.00 8.05 110 ASP A C 1
ATOM 726 O O . ASP A 1 105 ? -6.494 2.819 47.453 1.00 8.22 110 ASP A O 1
ATOM 731 N N . ARG A 1 106 ? -7.907 3.668 48.954 1.00 8.59 111 ARG A N 1
ATOM 732 C CA . ARG A 1 106 ? -8.418 4.672 48.027 1.00 9.14 111 ARG A CA 1
ATOM 733 C C . ARG A 1 106 ? -7.294 5.576 47.538 1.00 9.02 111 ARG A C 1
ATOM 734 O O . ARG A 1 106 ? -7.238 5.929 46.357 1.00 9.14 111 ARG A O 1
ATOM 739 N N . GLY A 1 107 ? -6.401 5.966 48.436 1.00 8.64 112 GLY A N 1
ATOM 740 C CA . GLY A 1 107 ? -5.289 6.820 48.080 1.00 8.55 112 GLY A CA 1
ATOM 741 C C . GLY A 1 107 ? -4.324 6.147 47.128 1.00 8.41 112 GLY A C 1
ATOM 742 O O . GLY A 1 107 ? -3.866 6.769 46.179 1.00 8.88 112 GLY A O 1
ATOM 743 N N . ILE A 1 108 ? -4.020 4.879 47.379 1.00 8.00 113 ILE A N 1
ATOM 744 C CA . ILE A 1 108 ? -3.176 4.122 46.471 1.00 8.06 113 ILE A CA 1
ATOM 745 C C . ILE A 1 108 ? -3.812 4.054 45.092 1.00 8.41 113 ILE A C 1
ATOM 746 O O . ILE A 1 108 ? -3.158 4.295 44.089 1.00 8.83 113 ILE A O 1
ATOM 751 N N . ARG A 1 109 ? -5.085 3.716 45.046 1.00 7.94 114 ARG A N 1
ATOM 752 C CA . ARG A 1 109 ? -5.783 3.611 43.766 1.00 9.31 114 ARG A CA 1
ATOM 753 C C . ARG A 1 109 ? -5.793 4.937 43.025 1.00 9.35 114 ARG A C 1
ATOM 754 O O . ARG A 1 109 ? -5.617 4.972 41.814 1.00 9.78 114 ARG A O 1
ATOM 762 N N . ARG A 1 110 ? -5.977 6.029 43.751 1.00 9.46 115 ARG A N 1
ATOM 763 C CA . ARG A 1 110 ? -5.971 7.355 43.143 1.00 10.15 115 ARG A CA 1
ATOM 764 C C . ARG A 1 110 ? -4.593 7.695 42.600 1.00 10.56 115 ARG A C 1
ATOM 765 O O . ARG A 1 110 ? -4.476 8.248 41.503 1.00 11.41 115 ARG A O 1
ATOM 775 N N . ALA A 1 111 ? -3.551 7.374 43.352 1.00 10.75 116 ALA A N 1
ATOM 776 C CA . ALA A 1 111 ? -2.188 7.614 42.919 1.00 11.45 116 ALA A CA 1
ATOM 777 C C . ALA A 1 111 ? -1.889 6.840 41.650 1.00 11.79 116 ALA A C 1
ATOM 778 O O . ALA A 1 111 ? -1.308 7.391 40.715 1.00 12.25 116 ALA A O 1
ATOM 780 N N . ILE A 1 112 ? -2.311 5.583 41.593 1.00 12.01 117 ILE A N 1
ATOM 781 C CA . ILE A 1 112 ? -2.096 4.759 40.413 1.00 13.02 117 ILE A CA 1
ATOM 782 C C . ILE A 1 112 ? -2.866 5.319 39.212 1.00 13.31 117 ILE A C 1
ATOM 783 O O . ILE A 1 112 ? -2.360 5.300 38.095 1.00 13.41 117 ILE A O 1
ATOM 788 N N . GLU A 1 113 ? -4.069 5.831 39.443 1.00 13.35 118 GLU A N 1
ATOM 789 C CA . GLU A 1 113 ? -4.850 6.514 38.404 1.00 14.20 118 GLU A CA 1
ATOM 790 C C . GLU A 1 113 ? -4.064 7.680 37.803 1.00 13.59 118 GLU A C 1
ATOM 791 O O . GLU A 1 113 ? -4.068 7.859 36.577 1.00 13.68 118 GLU A O 1
ATOM 797 N N . ASP A 1 114 ? -3.414 8.475 38.650 1.00 12.94 119 ASP A N 1
ATOM 798 C CA . ASP A 1 114 ? -2.635 9.629 38.203 1.00 12.94 119 ASP A CA 1
ATOM 799 C C . ASP A 1 114 ? -1.329 9.222 37.542 1.00 12.95 119 ASP A C 1
ATOM 800 O O . ASP A 1 114 ? -0.912 9.846 36.568 1.00 13.59 119 ASP A O 1
ATOM 805 N N . LEU A 1 115 ? -0.683 8.183 38.069 1.00 13.18 120 LEU A N 1
ATOM 806 C CA . LEU A 1 115 ? 0.565 7.674 37.507 1.00 13.97 120 LEU A CA 1
ATOM 807 C C . LEU A 1 115 ? 0.340 7.131 36.096 1.00 14.61 120 LEU A C 1
ATOM 808 O O . LEU A 1 115 ? 1.165 7.337 35.207 1.00 14.56 120 LEU A O 1
ATOM 813 N N . SER A 1 116 ? -0.779 6.444 35.897 1.00 15.42 121 SER A N 1
ATOM 814 C CA . SER A 1 116 ? -1.071 5.773 34.634 1.00 16.71 121 SER A CA 1
ATOM 815 C C . SER A 1 116 ? -1.553 6.797 33.598 1.00 17.50 121 SER A C 1
ATOM 816 O O . SER A 1 116 ? -2.506 7.537 33.844 1.00 18.27 121 SER A O 1
ATOM 819 N N . GLN A 1 117 ? -0.882 6.837 32.444 1.00 18.01 122 GLN A N 1
ATOM 820 C CA . GLN A 1 117 ? -1.022 7.943 31.479 1.00 18.28 122 GLN A CA 1
ATOM 821 C C . GLN A 1 117 ? -1.389 7.622 30.029 1.00 19.17 122 GLN A C 1
ATOM 822 O O . GLN A 1 117 ? -1.546 8.540 29.228 1.00 20.06 122 GLN A O 1
ATOM 828 N N . GLY A 1 118 ? -1.553 6.358 29.682 1.00 19.58 123 GLY A N 1
ATOM 829 C CA . GLY A 1 118 ? -1.658 5.951 28.284 1.00 19.74 123 GLY A CA 1
ATOM 830 C C . GLY A 1 118 ? -3.029 5.431 27.927 1.00 20.12 123 GLY A C 1
ATOM 831 O O . GLY A 1 118 ? -3.206 4.789 26.885 1.00 20.79 123 GLY A O 1
ATOM 833 N N . GLY B 1 1 ? 4.079 4.618 -6.387 1.00 20.55 6 GLY B N 1
ATOM 834 C CA . GLY B 1 1 ? 4.892 4.360 -5.166 1.00 20.75 6 GLY B CA 1
ATOM 835 C C . GLY B 1 1 ? 5.772 3.135 -5.299 1.00 20.70 6 GLY B C 1
ATOM 836 O O . GLY B 1 1 ? 6.096 2.715 -6.411 1.00 21.05 6 GLY B O 1
ATOM 837 N N . SER B 1 2 ? 6.182 2.569 -4.165 1.00 20.85 7 SER B N 1
ATOM 838 C CA . SER B 1 2 ? 7.018 1.368 -4.187 1.00 20.72 7 SER B CA 1
ATOM 839 C C . SER B 1 2 ? 6.127 0.167 -4.470 1.00 20.22 7 SER B C 1
ATOM 840 O O . SER B 1 2 ? 5.010 0.060 -3.958 1.00 20.17 7 SER B O 1
ATOM 843 N N . ASP B 1 3 ? 6.641 -0.749 -5.281 1.00 19.64 8 ASP B N 1
ATOM 844 C CA . ASP B 1 3 ? 5.793 -1.704 -5.989 1.00 18.98 8 ASP B CA 1
ATOM 845 C C . ASP B 1 3 ? 5.084 -2.735 -5.102 1.00 17.76 8 ASP B C 1
ATOM 846 O O . ASP B 1 3 ? 4.116 -3.371 -5.547 1.00 18.20 8 ASP B O 1
ATOM 851 N N . ASP B 1 4 ? 5.546 -2.876 -3.858 1.00 15.67 9 ASP B N 1
ATOM 852 C CA . ASP B 1 4 ? 5.041 -3.891 -2.926 1.00 14.61 9 ASP B CA 1
ATOM 853 C C . ASP B 1 4 ? 4.526 -3.329 -1.596 1.00 13.26 9 ASP B C 1
ATOM 854 O O . ASP B 1 4 ? 4.457 -4.047 -0.583 1.00 14.26 9 ASP B O 1
ATOM 859 N N . SER B 1 5 ? 4.112 -2.063 -1.622 1.00 11.45 10 SER B N 1
ATOM 860 C CA . SER B 1 5 ? 3.517 -1.413 -0.457 1.00 10.14 10 SER B CA 1
ATOM 861 C C . SER B 1 5 ? 2.020 -1.497 -0.528 1.00 8.48 10 SER B C 1
ATOM 862 O O . SER B 1 5 ? 1.419 -1.266 -1.574 1.00 9.60 10 SER B O 1
ATOM 867 N N . TYR B 1 6 ? 1.427 -1.840 0.597 1.00 6.42 11 TYR B N 1
ATOM 868 C CA . TYR B 1 6 ? -0.003 -1.783 0.759 1.00 6.14 11 TYR B CA 1
ATOM 869 C C . TYR B 1 6 ? -0.489 -0.406 1.189 1.00 5.82 11 TYR B C 1
ATOM 870 O O . TYR B 1 6 ? -1.644 -0.072 0.958 1.00 6.63 11 TYR B O 1
ATOM 879 N N . ALA B 1 7 ? 0.3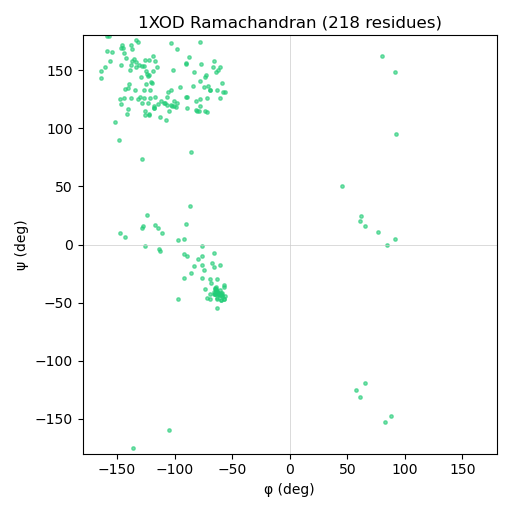79 0.374 1.825 1.00 5.75 12 ALA B N 1
ATOM 880 C CA . ALA B 1 7 ? 0.072 1.744 2.225 1.00 5.55 12 ALA B CA 1
ATOM 881 C C . ALA B 1 7 ? 1.380 2.425 2.553 1.00 5.49 12 ALA B C 1
ATOM 882 O O . ALA B 1 7 ? 2.291 1.818 3.095 1.00 6.24 12 ALA B O 1
ATOM 884 N N . ARG B 1 8 ? 1.464 3.701 2.208 1.00 5.35 13 ARG B N 1
ATOM 885 C CA . ARG B 1 8 ? 2.596 4.531 2.573 1.00 5.54 13 ARG B CA 1
ATOM 886 C C . ARG B 1 8 ? 2.058 5.866 3.000 1.00 5.41 13 ARG B C 1
ATOM 887 O O . ARG B 1 8 ? 1.299 6.491 2.258 1.00 6.28 13 ARG B O 1
ATOM 899 N N . VAL B 1 9 ? 2.442 6.294 4.188 1.00 5.38 14 VAL B N 1
ATOM 900 C CA . VAL B 1 9 ? 2.076 7.588 4.701 1.00 5.59 14 VAL B CA 1
ATOM 901 C C . VAL B 1 9 ? 3.286 8.221 5.349 1.00 5.52 14 VAL B C 1
ATOM 902 O O . VAL B 1 9 ? 4.295 7.569 5.561 1.00 7.13 14 VAL B O 1
ATOM 906 N N . ARG B 1 10 ? 3.189 9.499 5.663 1.00 5.51 15 ARG B N 1
ATOM 907 C CA . ARG B 1 10 ? 4.161 10.145 6.513 1.00 4.80 15 ARG B CA 1
ATOM 908 C C . ARG B 1 10 ? 3.511 10.369 7.863 1.00 4.86 15 ARG B C 1
ATOM 909 O O . ARG B 1 10 ? 2.479 11.019 7.961 1.00 5.00 15 ARG B O 1
ATOM 917 N N . ALA B 1 11 ? 4.103 9.786 8.899 1.00 4.86 16 ALA B N 1
ATOM 918 C CA . ALA B 1 11 ? 3.524 9.777 10.238 1.00 5.03 16 ALA B CA 1
ATOM 919 C C . ALA B 1 11 ? 4.651 9.837 11.247 1.00 4.90 16 ALA B C 1
ATOM 920 O O . ALA B 1 11 ? 5.817 9.682 10.900 1.00 5.44 16 ALA B O 1
ATOM 922 N N . VAL B 1 12 ? 4.312 10.059 12.501 1.00 4.52 17 VAL B N 1
ATOM 923 C CA . VAL B 1 12 ? 5.296 10.124 13.564 1.00 4.83 17 VAL B CA 1
ATOM 924 C C . VAL B 1 12 ? 5.315 8.802 14.315 1.00 4.26 17 VAL B C 1
ATOM 925 O O . VAL B 1 12 ? 4.306 8.352 14.852 1.00 4.76 17 VAL B O 1
ATOM 929 N N . VAL B 1 13 ? 6.495 8.197 14.365 1.00 4.63 18 VAL B N 1
ATOM 930 C CA . VAL B 1 13 ? 6.677 6.945 15.061 1.00 4.83 18 VAL B CA 1
ATOM 931 C C . VAL B 1 13 ? 6.684 7.195 16.559 1.00 4.73 18 VAL B C 1
ATOM 932 O O . VAL B 1 13 ? 7.341 8.113 17.045 1.00 4.89 18 VAL B O 1
ATOM 936 N N . MET B 1 14 ? 5.967 6.340 17.276 1.00 4.89 19 MET B N 1
ATOM 937 C CA . MET B 1 14 ? 5.752 6.482 18.699 1.00 5.28 19 MET B CA 1
ATOM 938 C C . MET B 1 14 ? 6.387 5.330 19.436 1.00 5.51 19 MET B C 1
ATOM 939 O O . MET B 1 14 ? 6.472 4.224 18.920 1.00 5.89 19 MET B O 1
ATOM 944 N N . THR B 1 15 ? 6.751 5.599 20.679 1.00 5.78 20 THR B N 1
ATOM 945 C CA . THR B 1 15 ? 7.265 4.602 21.590 1.00 6.74 20 THR B CA 1
ATOM 946 C C . THR B 1 15 ? 6.630 4.842 22.950 1.00 6.77 20 THR B C 1
ATOM 947 O O . THR B 1 15 ? 6.202 5.949 23.255 1.00 7.40 20 THR B O 1
ATOM 951 N N . ARG B 1 16 ? 6.532 3.801 23.761 1.00 7.40 21 ARG B N 1
ATOM 952 C CA . ARG B 1 16 ? 5.778 3.895 25.005 1.00 8.71 21 ARG B CA 1
ATOM 953 C C . ARG B 1 16 ? 6.709 4.033 26.190 1.00 9.69 21 ARG B C 1
ATOM 954 O O . ARG B 1 16 ? 7.690 3.314 26.309 1.00 10.87 21 ARG B O 1
ATOM 962 N N . ASP B 1 17 ? 6.391 4.983 27.056 1.00 10.76 22 ASP B N 1
ATOM 963 C CA . ASP B 1 17 ? 7.025 5.116 28.364 1.00 12.62 22 ASP B CA 1
ATOM 964 C C . ASP B 1 17 ? 6.502 4.012 29.278 1.00 13.75 22 ASP B C 1
ATOM 965 O O . ASP B 1 17 ? 5.329 3.983 29.605 1.00 13.98 22 ASP B O 1
ATOM 974 N N . ASP B 1 18 ? 7.381 3.103 29.688 1.00 15.87 23 ASP B N 1
ATOM 975 C CA . ASP B 1 18 ? 6.983 1.945 30.488 1.00 17.18 23 ASP B CA 1
ATOM 976 C C . ASP B 1 18 ? 6.429 2.336 31.864 1.00 17.95 23 ASP B C 1
ATOM 977 O O . ASP B 1 18 ? 5.487 1.720 32.356 1.00 19.33 23 ASP B O 1
ATOM 979 N N . SER B 1 19 ? 7.005 3.370 32.461 1.00 18.27 24 SER B N 1
ATOM 980 C CA . SER B 1 19 ? 6.608 3.826 33.794 1.00 18.36 24 SER B CA 1
ATOM 981 C C . SER B 1 19 ? 5.161 4.321 33.856 1.00 18.04 24 SER B C 1
ATOM 982 O O . SER B 1 19 ? 4.361 3.844 34.665 1.00 18.28 24 SER B O 1
ATOM 984 N N . SER B 1 20 ? 4.826 5.269 32.986 1.00 17.47 25 SER B N 1
ATOM 985 C CA . SER B 1 20 ? 3.505 5.906 32.989 1.00 17.05 25 SER B CA 1
ATOM 986 C C . SER B 1 20 ? 2.516 5.195 32.072 1.00 16.34 25 SER B C 1
ATOM 987 O O . SER B 1 20 ? 1.304 5.234 32.289 1.00 16.65 25 SER B O 1
ATOM 992 N N . GLY B 1 21 ? 3.037 4.570 31.023 1.00 15.46 26 GLY B N 1
ATOM 993 C CA . GLY B 1 21 ? 2.208 4.005 29.984 1.00 14.66 26 GLY B CA 1
ATOM 994 C C . GLY B 1 21 ? 1.832 5.048 28.938 1.00 13.21 26 GLY B C 1
ATOM 995 O O . GLY B 1 21 ? 1.128 4.726 28.003 1.00 14.23 26 GLY B O 1
ATOM 996 N N . GLY B 1 22 ? 2.285 6.288 29.107 1.00 11.41 27 GLY B N 1
ATOM 997 C CA . GLY B 1 22 ? 2.075 7.323 28.104 1.00 10.01 27 GLY B CA 1
ATOM 998 C C . GLY B 1 22 ? 3.039 7.130 26.944 1.00 8.79 27 GLY B C 1
ATOM 999 O O . GLY B 1 22 ? 4.100 6.543 27.086 1.00 10.41 27 GLY B O 1
ATOM 1000 N N . TRP B 1 23 ? 2.664 7.632 25.784 1.00 6.22 28 TRP B N 1
ATOM 1001 C CA . TRP B 1 23 ? 3.458 7.479 24.581 1.00 6.28 28 TRP B CA 1
ATOM 1002 C C . TRP B 1 23 ? 4.221 8.740 24.293 1.00 6.11 28 TRP B C 1
ATOM 1003 O O . TRP B 1 23 ? 3.788 9.848 24.617 1.00 6.78 28 TRP B O 1
ATOM 1014 N N . LEU B 1 24 ? 5.370 8.547 23.667 1.00 6.21 29 LEU B N 1
ATOM 1015 C CA . LEU B 1 24 ? 6.265 9.614 23.283 1.00 6.78 29 LEU B CA 1
ATOM 1016 C C . LEU B 1 24 ? 6.541 9.497 21.797 1.00 6.35 29 LEU B C 1
ATOM 1017 O O . LEU B 1 24 ? 6.391 8.444 21.188 1.00 6.14 29 LEU B O 1
ATOM 1022 N N . GLN B 1 25 ? 6.957 10.596 21.194 1.00 6.01 30 GLN B N 1
ATOM 1023 C CA . GLN B 1 25 ? 7.436 10.552 19.827 1.00 6.52 30 GLN B CA 1
ATOM 1024 C C . GLN B 1 25 ? 8.849 10.008 19.864 1.00 5.90 30 GLN B C 1
ATOM 1025 O O . GLN B 1 25 ? 9.732 10.581 20.503 1.00 6.82 30 GLN B O 1
ATOM 1031 N N . LEU B 1 26 ? 9.065 8.887 19.199 1.00 5.50 31 LEU B N 1
ATOM 1032 C CA . LEU B 1 26 ? 10.355 8.240 19.228 1.00 5.71 31 LEU B CA 1
ATOM 1033 C C . LEU B 1 26 ? 11.418 9.204 18.726 1.00 5.12 31 LEU B C 1
ATOM 1034 O O . LEU B 1 26 ? 11.276 9.824 17.670 1.00 5.51 31 LEU B O 1
ATOM 1042 N N . GLY B 1 27 ? 12.514 9.325 19.459 1.00 5.77 32 GLY B N 1
ATOM 1043 C CA . GLY B 1 27 ? 13.606 10.169 19.023 1.00 5.85 32 GLY B CA 1
ATOM 1044 C C . GLY B 1 27 ? 13.216 11.627 18.905 1.00 5.71 32 GLY B C 1
ATOM 1045 O O . GLY B 1 27 ? 13.845 12.369 18.159 1.00 5.90 32 GLY B O 1
ATOM 1046 N N . GLY B 1 28 ? 12.197 12.060 19.641 1.00 6.10 33 GLY B N 1
ATOM 1047 C CA . GLY B 1 28 ? 11.729 13.429 19.556 1.00 6.61 33 GLY B CA 1
ATOM 1048 C C . GLY B 1 28 ? 10.891 13.753 18.337 1.00 6.43 33 GLY B C 1
ATOM 1049 O O . GLY B 1 28 ? 10.643 14.914 18.068 1.00 7.69 33 GLY B O 1
ATOM 1050 N N . GLY B 1 29 ? 10.472 12.748 17.585 1.00 6.06 34 GLY B N 1
ATOM 1051 C CA . GLY B 1 29 ? 9.539 12.984 16.516 1.00 6.05 34 GLY B CA 1
ATOM 1052 C C . GLY B 1 29 ? 10.178 13.462 15.236 1.00 5.86 34 GLY B C 1
ATOM 1053 O O . GLY B 1 29 ? 11.322 13.165 14.931 1.00 6.11 34 GLY B O 1
ATOM 1054 N N . GLY B 1 30 ? 9.397 14.205 14.467 1.00 6.27 35 GLY B N 1
ATOM 1055 C CA . GLY B 1 30 ? 9.655 14.414 13.063 1.00 6.15 35 GLY B CA 1
ATOM 1056 C C . GLY B 1 30 ? 8.933 13.343 12.275 1.00 5.94 35 GLY B C 1
ATOM 1057 O O . GLY B 1 30 ? 8.764 12.210 12.739 1.00 7.05 35 GLY B O 1
ATOM 1058 N N . LEU B 1 31 ? 8.516 13.693 11.071 1.00 5.71 36 LEU B N 1
ATOM 1059 C CA . LEU B 1 31 ? 7.816 12.740 10.240 1.00 5.59 36 LEU B CA 1
ATOM 1060 C C . LEU B 1 31 ? 8.734 11.688 9.660 1.00 4.92 36 LEU B C 1
ATOM 1061 O O . LEU B 1 31 ? 9.880 11.953 9.298 1.00 5.10 36 LEU B O 1
ATOM 1066 N N . SER B 1 32 ? 8.188 10.482 9.564 1.00 4.75 37 SER B N 1
ATOM 1067 C CA . SER B 1 32 ? 8.813 9.358 8.897 1.00 4.73 37 SER B CA 1
ATOM 1068 C C . SER B 1 32 ? 7.934 8.919 7.742 1.00 4.49 37 SER B C 1
ATOM 1069 O O . SER B 1 32 ? 6.716 8.999 7.811 1.00 5.18 37 SER B O 1
ATOM 1072 N N . SER B 1 33 ? 8.554 8.399 6.697 1.00 4.65 38 SER B N 1
ATOM 1073 C CA . SER B 1 33 ? 7.844 7.665 5.673 1.00 5.30 38 SER B CA 1
ATOM 1074 C C . SER B 1 33 ? 7.633 6.264 6.204 1.00 4.67 38 SER B C 1
ATOM 1075 O O . SER B 1 33 ? 8.594 5.538 6.449 1.00 5.25 38 SER B O 1
ATOM 1078 N N . VAL B 1 34 ? 6.373 5.922 6.420 1.00 4.94 39 VAL B N 1
ATOM 1079 C CA . VAL B 1 34 ? 6.006 4.668 7.039 1.00 5.27 39 VAL B CA 1
ATOM 1080 C C . VAL B 1 34 ? 5.197 3.856 6.048 1.00 5.35 39 VAL B C 1
ATOM 1081 O O . VAL B 1 34 ? 4.208 4.333 5.503 1.00 6.19 39 VAL B O 1
ATOM 1085 N N . THR B 1 35 ? 5.635 2.627 5.835 1.00 6.03 40 THR B N 1
ATOM 1086 C CA . THR B 1 35 ? 5.012 1.749 4.879 1.00 6.82 40 THR B CA 1
ATOM 1087 C C . THR B 1 35 ? 4.610 0.438 5.532 1.00 6.08 40 THR B C 1
ATOM 1088 O O . THR B 1 35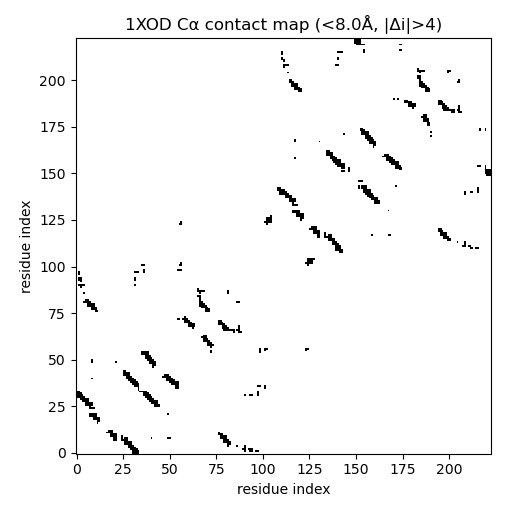 ? 5.229 -0.039 6.488 1.00 6.86 40 THR B O 1
ATOM 1095 N N . VAL B 1 36 ? 3.536 -0.131 5.007 1.00 6.55 41 VAL B N 1
ATOM 1096 C CA . VAL B 1 36 ? 3.209 -1.526 5.238 1.00 6.36 41 VAL B CA 1
ATOM 1097 C C . VAL B 1 36 ? 3.452 -2.229 3.933 1.00 7.13 41 VAL B C 1
ATOM 1098 O O . VAL B 1 36 ? 2.891 -1.843 2.918 1.00 8.18 41 VAL B O 1
ATOM 1105 N N . SER B 1 37 ? 4.315 -3.227 3.946 1.00 8.20 42 SER B N 1
ATOM 1106 C CA . SER B 1 37 ? 4.724 -3.864 2.717 1.00 9.45 42 SER B CA 1
ATOM 1107 C C . SER B 1 37 ? 4.978 -5.340 2.916 1.00 9.78 42 SER B C 1
ATOM 1108 O O . SER B 1 37 ? 5.019 -5.853 4.034 1.00 8.62 42 SER B O 1
ATOM 1113 N N . LYS B 1 38 ? 5.182 -6.033 1.804 1.00 11.92 43 LYS B N 1
ATOM 1114 C CA . LYS B 1 38 ? 5.632 -7.428 1.862 1.00 14.49 43 LYS B CA 1
ATOM 1115 C C . LYS B 1 38 ? 7.036 -7.583 2.441 1.00 16.62 43 LYS B C 1
ATOM 1116 O O . LYS B 1 38 ? 7.828 -6.641 2.443 1.00 17.76 43 LYS B O 1
ATOM 1119 N N . THR B 1 39 ? 7.322 -8.784 2.946 1.00 18.66 44 THR B N 1
ATOM 1120 C CA . THR B 1 39 ? 8.630 -9.135 3.499 1.00 20.35 44 THR B CA 1
ATOM 1121 C C . THR B 1 39 ? 9.742 -9.064 2.451 1.00 21.39 44 THR B C 1
ATOM 1122 O O . THR B 1 39 ? 9.509 -9.295 1.259 1.00 21.78 44 THR B O 1
ATOM 1126 N N . LEU B 1 40 ? 10.949 -8.752 2.916 1.00 22.47 45 LEU B N 1
ATOM 1127 C CA . LEU B 1 40 ? 12.148 -8.830 2.088 1.00 22.98 45 LEU B CA 1
ATOM 1128 C C . LEU B 1 40 ? 12.708 -10.254 2.039 1.00 23.30 45 LEU B C 1
ATOM 1129 O O . LEU B 1 40 ? 13.488 -10.588 1.145 1.00 23.95 45 LEU B O 1
ATOM 1130 N N . GLN B 1 41 ? 12.306 -11.090 2.997 1.00 23.34 46 GLN B N 1
ATOM 1131 C CA . GLN B 1 41 ? 12.802 -12.460 3.107 1.00 23.04 46 GLN B CA 1
ATOM 1132 C C . GLN B 1 41 ? 11.653 -13.470 3.213 1.00 22.67 46 GLN B C 1
ATOM 1133 O O . GLN B 1 41 ? 11.404 -14.029 4.286 1.00 23.05 46 GLN B O 1
ATOM 1135 N N . PRO B 1 42 ? 10.959 -13.719 2.101 1.00 21.93 47 PRO B N 1
ATOM 1136 C CA . PRO B 1 42 ? 9.822 -14.649 2.100 1.00 21.34 47 PRO B CA 1
ATOM 1137 C C . PRO B 1 42 ? 10.228 -16.119 2.125 1.00 20.45 47 PRO B C 1
ATOM 1138 O O . PRO B 1 42 ? 9.360 -16.978 2.304 0.70 19.95 47 PRO B O 1
ATOM 1142 N N . GLY B 1 43 ? 11.516 -16.401 1.938 1.00 19.64 48 GLY B N 1
ATOM 1143 C CA . GLY B 1 43 ? 11.979 -17.762 1.776 1.00 18.95 48 GLY B CA 1
ATOM 1144 C C . GLY B 1 43 ? 11.313 -18.333 0.542 1.00 18.02 48 GLY B C 1
ATOM 1145 O O . GLY B 1 43 ? 11.265 -17.691 -0.507 1.00 18.64 48 GLY B O 1
ATOM 1146 N N . ASP B 1 44 ? 10.748 -19.517 0.686 1.00 16.78 49 ASP B N 1
ATOM 1147 C CA . ASP B 1 44 ? 10.134 -20.200 -0.441 1.00 15.08 49 ASP B CA 1
ATOM 1148 C C . ASP B 1 44 ? 8.621 -20.344 -0.275 1.00 15.65 49 ASP B C 1
ATOM 1149 O O . ASP B 1 44 ? 7.974 -21.117 -0.987 1.00 16.54 49 ASP B O 1
ATOM 1158 N N . SER B 1 45 ? 8.070 -19.590 0.671 0.50 15.30 50 SER B N 1
ATOM 1159 C CA . SER B 1 45 ? 6.631 -19.524 0.879 0.50 15.43 50 SER B CA 1
ATOM 1160 C C . SER B 1 45 ? 6.065 -18.281 0.196 0.50 15.72 50 SER B C 1
ATOM 1161 O O . SER B 1 45 ? 6.821 -17.401 -0.220 0.50 15.56 50 SER B O 1
ATOM 1166 N N . GLY B 1 46 ? 4.736 -18.218 0.088 0.50 16.14 51 GLY B N 1
ATOM 1167 C CA . GLY B 1 46 ? 4.015 -17.050 -0.401 0.50 16.76 51 GLY B CA 1
ATOM 1168 C C . GLY B 1 46 ? 3.692 -16.013 0.649 0.50 17.16 51 GLY B C 1
ATOM 1169 O O . GLY B 1 46 ? 2.663 -15.353 0.596 0.50 18.22 51 GLY B O 1
ATOM 1170 N N . GLY B 1 47 ? 4.581 -15.892 1.618 1.00 16.80 52 GLY B N 1
ATOM 1171 C CA . GLY B 1 47 ? 4.583 -14.802 2.576 1.00 15.71 52 GLY B CA 1
ATOM 1172 C C . GLY B 1 47 ? 3.829 -15.038 3.876 1.00 14.16 52 GLY B C 1
ATOM 1173 O O . GLY B 1 47 ? 2.635 -14.778 3.899 1.00 13.60 52 GLY B O 1
ATOM 1174 N N . THR B 1 48 ? 4.489 -15.472 4.960 1.00 12.86 53 THR B N 1
ATOM 1175 C CA . THR B 1 48 ? 3.855 -15.503 6.293 1.00 12.16 53 THR B CA 1
ATOM 1176 C C . THR B 1 48 ? 4.101 -14.230 7.091 1.00 10.39 53 THR B C 1
ATOM 1177 O O . THR B 1 48 ? 3.545 -14.045 8.168 1.00 11.15 53 THR B O 1
ATOM 1181 N N . GLU B 1 49 ? 4.955 -13.368 6.576 1.00 8.36 54 GLU B N 1
ATOM 1182 C CA . GLU B 1 49 ? 5.331 -12.157 7.283 1.00 7.89 54 GLU B CA 1
ATOM 1183 C C . GLU B 1 49 ? 5.117 -10.966 6.406 1.00 7.06 54 GLU B C 1
ATOM 1184 O O . GLU B 1 49 ? 5.145 -11.077 5.190 1.00 8.04 54 GLU B O 1
ATOM 1190 N N . PHE B 1 50 ? 4.895 -9.826 7.035 1.00 6.39 55 PHE B N 1
ATOM 1191 C CA . PHE B 1 50 ? 4.946 -8.551 6.354 1.00 6.04 55 PHE B CA 1
ATOM 1192 C C . PHE B 1 50 ? 5.750 -7.594 7.200 1.00 6.64 55 PHE B C 1
ATOM 1193 O O . PHE B 1 50 ? 6.211 -7.939 8.282 1.00 7.14 55 PHE B O 1
ATOM 1201 N N . LEU B 1 51 ? 5.958 -6.405 6.660 1.00 6.38 56 LEU B N 1
ATOM 1202 C CA . LEU B 1 51 ? 6.879 -5.438 7.222 1.00 6.55 56 LEU B CA 1
ATOM 1203 C C . LEU B 1 51 ? 6.183 -4.114 7.430 1.00 6.18 56 LEU B C 1
ATOM 1204 O O . LEU B 1 51 ? 5.509 -3.612 6.538 1.00 7.35 56 LEU B O 1
ATOM 1209 N N . VAL B 1 52 ? 6.367 -3.529 8.602 1.00 5.70 57 VAL B N 1
ATOM 1210 C CA . VAL B 1 52 ? 6.063 -2.128 8.821 1.00 5.87 57 VAL B CA 1
ATOM 1211 C C . VAL B 1 52 ? 7.405 -1.443 9.040 1.00 5.79 57 VAL B C 1
ATOM 1212 O O . VAL B 1 52 ? 8.182 -1.839 9.898 1.00 6.59 57 VAL B O 1
ATOM 1216 N N . HIS B 1 53 ? 7.673 -0.437 8.225 1.00 5.77 58 HIS B N 1
ATOM 1217 C CA . HIS B 1 53 ? 8.984 0.177 8.136 1.00 6.36 58 HIS B CA 1
ATOM 1218 C C . HIS B 1 53 ? 8.800 1.678 8.152 1.00 5.95 58 HIS B C 1
ATOM 1219 O O . HIS B 1 53 ? 7.966 2.202 7.426 1.00 7.97 58 HIS B O 1
ATOM 1226 N N . GLY B 1 54 ? 9.578 2.373 8.970 1.00 5.50 59 GLY B N 1
ATOM 1227 C CA . GLY B 1 54 ? 9.510 3.819 9.049 1.00 5.26 59 GLY B CA 1
ATOM 1228 C C . GLY B 1 54 ? 10.892 4.414 8.981 1.00 5.41 59 GLY B C 1
ATOM 1229 O O . GLY B 1 54 ? 11.750 4.068 9.784 1.00 6.20 59 GLY B O 1
ATOM 1230 N N . GLU B 1 55 ? 11.096 5.325 8.039 1.00 5.15 60 GLU B N 1
ATOM 1231 C CA . GLU B 1 55 ? 12.365 6.022 7.892 1.00 5.58 60 GLU B CA 1
ATOM 1232 C C . GLU B 1 55 ? 12.110 7.497 8.114 1.00 5.10 60 GLU B C 1
ATOM 1233 O O . GLU B 1 55 ? 11.321 8.108 7.387 1.00 5.22 60 GLU B O 1
ATOM 1242 N N . ARG B 1 56 ? 12.730 8.051 9.146 1.00 5.31 61 ARG B N 1
ATOM 1243 C CA . ARG B 1 56 ? 12.539 9.442 9.461 1.00 4.86 61 ARG B CA 1
ATOM 1244 C C . ARG B 1 56 ? 13.191 10.286 8.382 1.00 5.07 61 ARG B C 1
ATOM 1245 O O . ARG B 1 56 ? 14.325 10.057 7.977 1.00 6.06 61 ARG B O 1
ATOM 1253 N N . LEU B 1 57 ? 12.449 11.273 7.907 1.00 4.97 62 LEU B N 1
ATOM 1254 C CA . LEU B 1 57 ? 12.817 12.002 6.710 1.00 6.21 62 LEU B CA 1
ATOM 1255 C C . LEU B 1 57 ? 14.005 12.921 6.904 1.00 6.33 62 LEU B C 1
ATOM 1256 O O . LEU B 1 57 ? 14.930 12.939 6.090 1.00 7.54 62 LEU B O 1
ATOM 1261 N N . ARG B 1 58 ? 14.006 13.676 7.991 1.00 6.34 63 ARG B N 1
ATOM 1262 C CA . ARG B 1 58 ? 15.002 14.733 8.128 1.00 7.19 63 ARG B CA 1
ATOM 1263 C C . ARG B 1 58 ? 16.411 14.177 8.207 1.00 7.00 63 ARG B C 1
ATOM 1264 O O . ARG B 1 58 ? 17.338 14.757 7.651 1.00 9.27 63 ARG B O 1
ATOM 1272 N N . ASP B 1 59 ? 16.569 13.059 8.897 1.00 6.75 64 ASP B N 1
ATOM 1273 C CA . ASP B 1 59 ? 17.885 12.464 9.064 1.00 6.81 64 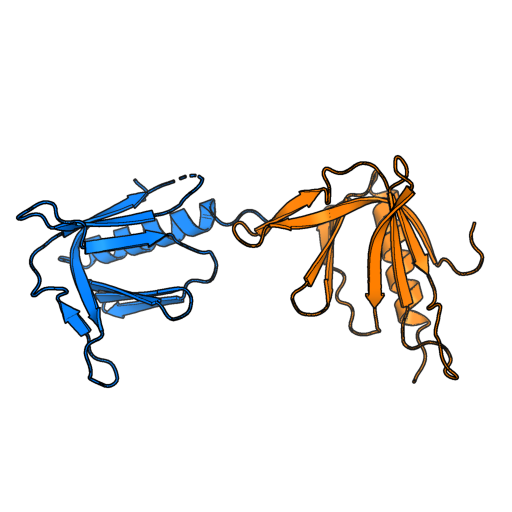ASP B CA 1
ATOM 1274 C C . ASP B 1 59 ? 18.006 11.087 8.449 1.00 6.34 64 ASP B C 1
ATOM 1275 O O . ASP B 1 59 ? 18.948 10.366 8.738 1.00 6.54 64 ASP B O 1
ATOM 1280 N N . LYS B 1 60 ? 17.078 10.749 7.565 1.00 6.08 65 LYS B N 1
ATOM 1281 C CA . LYS B 1 60 ? 17.152 9.539 6.767 1.00 6.77 65 LYS B CA 1
ATOM 1282 C C . LYS B 1 60 ? 17.543 8.340 7.611 1.00 6.63 65 LYS B C 1
ATOM 1283 O O . LYS B 1 60 ? 18.427 7.565 7.269 1.00 7.77 65 LYS B O 1
ATOM 1287 N N . THR B 1 61 ? 16.826 8.180 8.714 1.00 6.22 66 THR B N 1
ATOM 1288 C CA . THR B 1 61 ? 17.153 7.176 9.706 1.00 7.04 66 THR B CA 1
ATOM 1289 C C . THR B 1 61 ? 15.987 6.234 9.889 1.00 6.56 66 THR B C 1
ATOM 1290 O O . THR B 1 61 ? 14.868 6.660 10.172 1.00 6.59 66 THR B O 1
ATOM 1294 N N . VAL B 1 62 ? 16.240 4.938 9.746 1.00 7.13 67 VAL B N 1
ATOM 1295 C CA . VAL B 1 62 ? 15.208 3.952 9.989 1.00 7.58 67 VAL B CA 1
ATOM 1296 C C . VAL B 1 62 ? 14.963 3.885 11.482 1.00 7.77 67 VAL B C 1
ATOM 1297 O O . VAL B 1 62 ? 15.832 3.490 12.243 1.00 9.99 67 VAL B O 1
ATOM 1301 N N . VAL B 1 63 ? 13.770 4.290 11.890 1.00 6.88 68 VAL B N 1
ATOM 1302 C CA . VAL B 1 63 ? 13.389 4.319 13.291 1.00 7.50 68 VAL B CA 1
ATOM 1303 C C . VAL B 1 63 ? 12.302 3.308 13.635 1.00 7.26 68 VAL B C 1
ATOM 1304 O O . VAL B 1 63 ? 11.976 3.142 14.807 1.00 8.66 68 VAL B O 1
ATOM 1308 N N . LEU B 1 64 ? 11.758 2.619 12.635 1.00 6.64 69 LEU B N 1
ATOM 1309 C CA . LEU B 1 64 ? 10.723 1.637 12.860 1.00 6.21 69 LEU B CA 1
ATOM 1310 C C . LEU B 1 64 ? 10.936 0.505 11.885 1.00 5.97 69 LEU B C 1
ATOM 1311 O O . LEU B 1 64 ? 11.012 0.721 10.687 1.00 6.05 69 LEU B O 1
ATOM 1316 N N . GLU B 1 65 ? 11.026 -0.715 12.400 1.00 6.44 70 GLU B N 1
ATOM 1317 C CA . GLU B 1 65 ? 11.195 -1.879 11.563 1.00 7.56 70 GLU B CA 1
ATOM 1318 C C . GLU B 1 65 ? 10.593 -3.054 12.283 1.00 7.09 70 GLU B C 1
ATOM 1319 O O . GLU B 1 65 ? 11.146 -3.539 13.262 1.00 9.30 70 GLU B O 1
ATOM 1325 N N . CYS B 1 66 ? 9.427 -3.485 11.821 1.00 5.90 71 CYS B N 1
ATOM 1326 C CA . CYS B 1 66 ? 8.683 -4.530 12.488 1.00 6.46 71 CYS B CA 1
ATOM 1327 C C . CYS B 1 66 ? 8.311 -5.604 11.506 1.00 6.12 71 CYS B C 1
ATOM 1328 O O . CYS B 1 66 ? 7.612 -5.339 10.531 1.00 6.99 71 CYS B O 1
ATOM 1331 N N . VAL B 1 67 ? 8.746 -6.827 11.789 1.00 6.10 72 VAL B N 1
ATOM 1332 C CA . VAL B 1 67 ? 8.305 -8.003 11.076 1.00 6.55 72 VAL B CA 1
ATOM 1333 C C . VAL B 1 67 ? 7.077 -8.516 11.789 1.00 6.39 72 VAL B C 1
ATOM 1334 O O . VAL B 1 67 ? 7.142 -8.891 12.963 1.00 7.19 72 VAL B O 1
ATOM 1338 N N . LEU B 1 68 ? 5.962 -8.513 11.072 1.00 6.11 73 LEU B N 1
ATOM 1339 C CA . LEU B 1 68 ? 4.670 -8.799 11.643 1.00 6.01 73 LEU B CA 1
ATOM 1340 C C . LEU B 1 68 ? 4.034 -9.976 10.922 1.00 6.21 73 LEU B C 1
ATOM 1341 O O . LEU B 1 68 ? 4.398 -10.320 9.799 1.00 6.47 73 LEU B O 1
ATOM 1346 N N . ARG B 1 69 ? 3.089 -10.610 11.602 1.00 6.47 74 ARG B N 1
ATOM 1347 C CA . ARG B 1 69 ? 2.506 -11.863 11.141 1.00 7.11 74 ARG B CA 1
ATOM 1348 C C . ARG B 1 69 ? 1.002 -11.841 11.312 1.00 6.74 74 ARG B C 1
ATOM 1349 O O . ARG B 1 69 ? 0.421 -10.833 11.727 1.00 6.86 74 ARG B O 1
ATOM 1357 N N . ARG B 1 70 ? 0.364 -12.962 11.026 1.00 7.55 75 ARG B N 1
ATOM 1358 C CA . ARG B 1 70 ? -1.070 -12.990 10.998 1.00 8.34 75 ARG B CA 1
ATOM 1359 C C . ARG B 1 70 ? -1.669 -12.755 12.378 1.00 7.64 75 ARG B C 1
ATOM 1360 O O . ARG B 1 70 ? -2.840 -12.410 12.456 1.00 8.04 75 ARG B O 1
ATOM 1365 N N . ASP B 1 71 ? -0.883 -12.949 13.443 1.00 6.95 76 ASP B N 1
ATOM 1366 C CA . ASP B 1 71 ? -1.362 -12.730 14.805 1.00 6.73 76 ASP B CA 1
ATOM 1367 C C . ASP B 1 71 ? -1.456 -11.279 15.226 1.00 6.71 76 ASP B C 1
ATOM 1368 O O . ASP B 1 71 ? -1.914 -10.994 16.321 1.00 6.68 76 ASP B O 1
ATOM 1373 N N . LEU B 1 72 ? -1.078 -10.348 14.364 1.00 6.23 77 LEU B N 1
ATOM 1374 C CA . LEU B 1 72 ? -1.021 -8.964 14.782 1.00 6.05 77 LEU B CA 1
ATOM 1375 C C . LEU B 1 72 ? -2.357 -8.481 15.339 1.00 6.07 77 LEU B C 1
ATOM 1376 O O . LEU B 1 72 ? -3.404 -8.659 14.722 1.00 6.79 77 LEU B O 1
ATOM 1381 N N . VAL B 1 73 ? -2.300 -7.841 16.502 1.00 5.94 78 VAL B N 1
ATOM 1382 C CA . VAL B 1 73 ? -3.400 -7.063 17.040 1.00 6.38 78 VAL B CA 1
ATOM 1383 C C . VAL B 1 73 ? -3.022 -5.599 16.852 1.00 6.39 78 VAL B C 1
ATOM 1384 O O . VAL B 1 73 ? -2.048 -5.101 17.401 1.00 6.77 78 VAL B O 1
ATOM 1388 N N . TYR B 1 74 ? -3.794 -4.917 16.030 1.00 6.23 79 TYR B N 1
ATOM 1389 C CA . TYR B 1 74 ? -3.510 -3.553 15.632 1.00 5.86 79 TYR B CA 1
ATOM 1390 C C . TYR B 1 74 ? -4.518 -2.657 16.347 1.00 6.05 79 TYR B C 1
ATOM 1391 O O . TYR B 1 74 ? -5.707 -2.664 16.050 1.00 7.71 79 TYR B O 1
ATOM 1400 N N . ASN B 1 75 ? -4.042 -1.928 17.342 1.00 5.72 80 ASN B N 1
ATOM 1401 C CA . ASN B 1 75 ? -4.900 -1.179 18.234 1.00 5.79 80 ASN B CA 1
ATOM 1402 C C . ASN B 1 75 ? -5.147 0.219 17.720 1.00 5.52 80 ASN B C 1
ATOM 1403 O O . ASN B 1 75 ? -4.213 0.957 17.442 1.00 6.78 80 ASN B O 1
ATOM 1408 N N . LYS B 1 76 ? -6.411 0.587 17.621 1.00 5.70 81 LYS B N 1
ATOM 1409 C CA . LYS B 1 76 ? -6.785 1.907 17.165 1.00 6.16 81 LYS B CA 1
ATOM 1410 C C . LYS B 1 76 ? -7.404 2.662 18.315 1.00 6.25 81 LYS B C 1
ATOM 1411 O O . LYS B 1 76 ? -8.479 2.331 18.778 1.00 8.40 81 LYS B O 1
ATOM 1417 N N . VAL B 1 77 ? -6.695 3.660 18.811 1.00 5.88 82 VAL B N 1
ATOM 1418 C CA . VAL B 1 77 ? -7.085 4.369 20.018 1.00 5.89 82 VAL B CA 1
ATOM 1419 C C . VAL B 1 77 ? -7.837 5.656 19.700 1.00 5.30 82 VAL B C 1
ATOM 1420 O O . VAL B 1 77 ? -8.858 5.952 20.313 1.00 5.98 82 VAL B O 1
ATOM 1424 N N . THR B 1 78 ? -7.311 6.438 18.769 1.00 4.81 83 THR B N 1
ATOM 1425 C CA . THR B 1 78 ? -8.004 7.606 18.272 1.00 4.75 83 THR B CA 1
ATOM 1426 C C . THR B 1 78 ? -7.951 7.574 16.758 1.00 4.70 83 THR B C 1
ATOM 1427 O O . THR B 1 78 ? -7.281 6.724 16.177 1.00 5.50 83 THR B O 1
ATOM 1431 N N . PRO B 1 79 ? -8.626 8.495 16.090 1.00 4.75 84 PRO B N 1
ATOM 1432 C CA . PRO B 1 79 ? -8.579 8.536 14.628 1.00 5.08 84 PRO B CA 1
ATOM 1433 C C . PRO B 1 79 ? -7.191 8.754 14.072 1.00 4.88 84 PRO B C 1
ATOM 1434 O O . PRO B 1 79 ? -7.021 8.558 12.887 1.00 5.54 84 PRO B O 1
ATOM 1438 N N . THR B 1 80 ? -6.252 9.230 14.879 1.00 4.63 85 THR B N 1
ATOM 1439 C CA . THR B 1 80 ? -4.891 9.455 14.416 1.00 4.62 85 THR B CA 1
ATOM 1440 C C . THR B 1 80 ? -3.810 8.797 15.269 1.00 4.50 85 THR B C 1
ATOM 1441 O O . THR B 1 80 ? -2.643 9.137 15.115 1.00 5.32 85 THR B O 1
ATOM 1445 N N . PHE B 1 81 ? -4.164 7.843 16.122 1.00 4.18 86 PHE B N 1
ATOM 1446 C CA . PHE B 1 81 ? -3.177 7.166 16.938 1.00 4.49 86 PHE B CA 1
ATOM 1447 C C . PHE B 1 81 ? -3.503 5.685 17.023 1.00 4.87 86 PHE B C 1
ATOM 1448 O O . PHE B 1 81 ? -4.554 5.297 17.536 1.00 5.00 86 PHE B O 1
ATOM 1456 N N . HIS B 1 82 ? -2.592 4.879 16.490 1.00 4.49 87 HIS B N 1
ATOM 1457 C CA . HIS B 1 82 ? -2.691 3.427 16.484 1.00 4.73 87 HIS B CA 1
ATOM 1458 C C . HIS B 1 82 ? -1.397 2.861 17.048 1.00 4.50 87 HIS B C 1
ATOM 1459 O O . HIS B 1 82 ? -0.339 3.475 16.939 1.00 4.95 87 HIS B O 1
ATOM 1466 N N . HIS B 1 83 ? -1.453 1.663 17.621 1.00 4.85 88 HIS B N 1
ATOM 1467 C CA . HIS B 1 83 ? -0.257 1.053 18.182 1.00 4.66 88 HIS B CA 1
ATOM 1468 C C . HIS B 1 83 ? -0.373 -0.462 18.196 1.00 4.85 88 HIS B C 1
ATOM 1469 O O . HIS B 1 83 ? -1.451 -1.026 18.040 1.00 5.26 88 HIS B O 1
ATOM 1476 N N . TRP B 1 84 ? 0.757 -1.109 18.404 1.00 4.91 89 TRP B N 1
ATOM 1477 C CA . TRP B 1 84 ? 0.823 -2.554 18.401 1.00 5.08 89 TRP B CA 1
ATOM 1478 C C . TRP B 1 84 ? 2.054 -2.985 19.205 1.00 5.41 89 TRP B C 1
ATOM 1479 O O . TRP B 1 84 ? 2.811 -2.162 19.716 1.00 5.72 89 TRP B O 1
ATOM 1490 N N . ARG B 1 85 ? 2.246 -4.295 19.310 1.00 6.36 90 ARG B N 1
ATOM 1491 C CA . ARG B 1 85 ? 3.369 -4.871 20.030 1.00 7.15 90 ARG B CA 1
ATOM 1492 C C . ARG B 1 85 ? 4.027 -5.976 19.227 1.00 7.38 90 ARG B C 1
ATOM 1493 O O . ARG B 1 85 ? 3.427 -6.558 18.326 1.00 7.96 90 ARG B O 1
ATOM 1501 N N . ILE B 1 86 ? 5.285 -6.233 19.554 1.00 7.39 91 ILE B N 1
ATOM 1502 C CA . ILE B 1 86 ? 5.945 -7.509 19.264 1.00 8.11 91 ILE B CA 1
ATOM 1503 C C . ILE B 1 86 ? 6.479 -7.975 20.600 1.00 8.90 91 ILE B C 1
ATOM 1504 O O . ILE B 1 86 ? 7.389 -7.368 21.143 1.00 8.56 91 ILE B O 1
ATOM 1509 N N . GLY B 1 87 ? 5.900 -9.042 21.136 1.00 10.30 92 GLY B N 1
ATOM 1510 C CA . GLY B 1 87 ? 6.205 -9.468 22.483 1.00 11.39 92 GLY B CA 1
ATOM 1511 C C . GLY B 1 87 ? 5.906 -8.315 23.406 1.00 12.27 92 GLY B C 1
ATOM 1512 O O . GLY B 1 87 ? 4.803 -7.765 23.379 1.00 13.29 92 GLY B O 1
ATOM 1513 N N . ASP B 1 88 ? 6.890 -7.916 24.193 1.00 12.82 93 ASP B N 1
ATOM 1514 C CA . ASP B 1 88 ? 6.709 -6.808 25.114 1.00 13.73 93 ASP B CA 1
ATOM 1515 C C . ASP B 1 88 ? 7.222 -5.474 24.561 1.00 13.15 93 ASP B C 1
ATOM 1516 O O . ASP B 1 88 ? 7.174 -4.469 25.261 1.00 14.83 93 ASP B O 1
ATOM 1521 N N . LYS B 1 89 ? 7.686 -5.457 23.311 1.00 11.55 94 LYS B N 1
ATOM 1522 C CA . LYS B 1 89 ? 8.071 -4.207 22.649 1.00 10.40 94 LYS B CA 1
ATOM 1523 C C . LYS B 1 89 ? 6.841 -3.548 22.053 1.00 9.15 94 LYS B C 1
ATOM 1524 O O . LYS B 1 89 ? 6.004 -4.215 21.453 1.00 8.59 94 LYS B O 1
ATOM 1527 N N . LYS B 1 90 ? 6.728 -2.237 22.229 1.00 8.31 95 LYS B N 1
ATOM 1528 C CA . LYS B 1 90 ? 5.539 -1.496 21.825 1.00 7.72 95 LYS B CA 1
ATOM 1529 C C . LYS B 1 90 ? 5.896 -0.425 20.812 1.00 7.19 95 LYS B C 1
ATOM 1530 O O . LYS B 1 90 ? 6.921 0.235 20.933 1.00 8.67 95 LYS B O 1
ATOM 1536 N N . PHE B 1 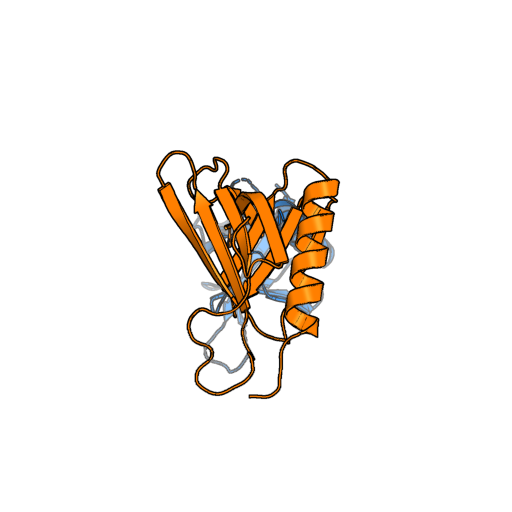91 ? 5.037 -0.271 19.815 1.00 6.25 96 PHE B N 1
ATOM 1537 C CA . PHE B 1 91 ? 5.269 0.626 18.690 1.00 5.80 96 PHE B CA 1
ATOM 1538 C C . PHE B 1 91 ? 3.979 1.328 18.369 1.00 5.23 96 PHE B C 1
ATOM 1539 O O . PHE B 1 91 ? 2.914 0.753 18.531 1.00 5.68 96 PHE B O 1
ATOM 1547 N N . GLY B 1 92 ? 4.048 2.539 17.848 1.00 5.36 97 GLY B N 1
ATOM 1548 C CA . GLY B 1 92 ? 2.823 3.174 17.415 1.00 5.72 97 GLY B CA 1
ATOM 1549 C C . GLY B 1 92 ? 3.075 4.273 16.422 1.00 4.78 97 GLY B C 1
ATOM 1550 O O . GLY B 1 92 ? 4.220 4.564 16.072 1.00 5.03 97 GLY B O 1
ATOM 1551 N N . LEU B 1 93 ? 1.979 4.877 15.977 1.00 4.63 98 LEU B N 1
ATOM 1552 C CA . LEU B 1 93 ? 2.014 5.912 14.962 1.00 4.55 98 LEU B CA 1
ATOM 1553 C C . LEU B 1 93 ? 1.019 6.985 15.304 1.00 4.47 98 LEU B C 1
ATOM 1554 O O . LEU B 1 93 ? -0.123 6.689 15.649 1.00 4.97 98 LEU B O 1
ATOM 1559 N N . THR B 1 94 ? 1.458 8.237 15.191 1.00 4.32 99 THR B N 1
ATOM 1560 C CA . THR B 1 94 ? 0.552 9.376 15.111 1.00 4.90 99 THR B CA 1
ATOM 1561 C C . THR B 1 94 ? 0.475 9.822 13.677 1.00 4.75 99 THR B C 1
ATOM 1562 O O . THR B 1 94 ? 1.470 10.206 13.079 1.00 5.37 99 THR B O 1
ATOM 1566 N N . PHE B 1 95 ? -0.722 9.766 13.126 1.00 4.52 100 PHE B N 1
ATOM 1567 C CA . PHE B 1 95 ? -0.954 10.120 11.746 1.00 4.76 100 PHE B CA 1
ATOM 1568 C C . PHE B 1 95 ? -1.284 11.590 11.612 1.00 5.30 100 PHE B C 1
ATOM 1569 O O . PHE B 1 95 ? -1.738 12.227 12.549 1.00 5.83 100 PHE B O 1
ATOM 1577 N N . GLN B 1 96 ? -1.040 12.128 10.427 1.00 5.64 101 GLN B N 1
ATOM 1578 C CA . GLN B 1 96 ? -1.330 13.519 10.149 1.00 6.01 101 GLN B CA 1
ATOM 1579 C C . GLN B 1 96 ? -2.805 13.800 9.975 1.00 6.25 101 GLN B C 1
ATOM 1580 O O . GLN B 1 96 ? -3.220 14.952 10.077 1.00 8.16 101 GLN B O 1
ATOM 1586 N N . SER B 1 97 ? -3.588 12.787 9.654 1.00 6.54 102 SER B N 1
ATOM 1587 C CA . SER B 1 97 ? -5.012 12.970 9.428 1.00 6.40 102 SER B CA 1
ATOM 1588 C C . SER B 1 97 ? -5.716 11.661 9.664 1.00 6.06 102 SER B C 1
ATOM 1589 O O . SER B 1 97 ? -5.103 10.590 9.548 1.00 5.87 102 SER B O 1
ATOM 1592 N N . PRO B 1 98 ? -7.011 11.713 9.955 1.00 6.27 103 PRO B N 1
ATOM 1593 C CA . PRO B 1 98 ? -7.798 10.478 10.019 1.00 6.15 103 PRO B CA 1
ATOM 1594 C C . PRO B 1 98 ? -7.760 9.673 8.726 1.00 6.00 103 PRO B C 1
ATOM 1595 O O . PRO B 1 98 ? -7.713 8.453 8.791 1.00 6.27 103 PRO B O 1
ATOM 1599 N N . ALA B 1 99 ? -7.736 10.328 7.576 1.00 6.58 104 ALA B N 1
ATOM 1600 C CA . ALA B 1 99 ? -7.701 9.589 6.327 1.00 7.15 104 ALA B CA 1
ATOM 1601 C C . ALA B 1 99 ? -6.408 8.782 6.199 1.00 7.10 104 ALA B C 1
ATOM 1602 O O . ALA B 1 99 ? -6.431 7.661 5.713 1.00 7.28 104 ALA B O 1
ATOM 1604 N N . ASP B 1 100 ? -5.279 9.339 6.624 1.00 6.47 105 ASP B N 1
ATOM 1605 C CA . ASP B 1 100 ? -4.022 8.592 6.574 1.00 6.34 105 ASP B CA 1
ATOM 1606 C C . ASP B 1 100 ? -4.084 7.385 7.478 1.00 5.99 105 ASP B C 1
ATOM 1607 O O . ASP B 1 100 ? -3.618 6.311 7.122 1.00 6.45 105 ASP B O 1
ATOM 1612 N N . ALA B 1 101 ? -4.644 7.563 8.664 1.00 5.56 106 ALA B N 1
ATOM 1613 C CA . ALA B 1 101 ? -4.780 6.452 9.594 1.00 5.36 106 ALA B CA 1
ATOM 1614 C C . ALA B 1 101 ? -5.645 5.355 8.990 1.00 5.07 106 ALA B C 1
ATOM 1615 O O . ALA B 1 101 ? -5.332 4.171 9.124 1.00 5.89 106 ALA B O 1
ATOM 1617 N N . ARG B 1 102 ? -6.738 5.740 8.337 1.00 5.64 107 ARG B N 1
ATOM 1618 C CA . ARG B 1 102 ? -7.590 4.753 7.675 1.00 6.10 107 ARG B CA 1
ATOM 1619 C C . ARG B 1 102 ? -6.841 4.020 6.571 1.00 5.89 107 ARG B C 1
ATOM 1620 O O . ARG B 1 102 ? -6.974 2.825 6.408 1.00 6.49 107 ARG B O 1
ATOM 1628 N N . ALA B 1 103 ? -6.062 4.756 5.801 1.00 6.18 108 ALA B N 1
ATOM 1629 C CA . ALA B 1 103 ? -5.300 4.151 4.722 1.00 6.71 108 ALA B CA 1
ATOM 1630 C C . ALA B 1 103 ? -4.291 3.157 5.266 1.00 6.34 108 ALA B C 1
ATOM 1631 O O . ALA B 1 103 ? -4.096 2.088 4.701 1.00 6.44 108 ALA B O 1
ATOM 1633 N N . PHE B 1 104 ? -3.649 3.512 6.364 1.00 6.18 109 PHE B N 1
ATOM 1634 C CA . PHE B 1 104 ? -2.661 2.639 6.956 1.00 6.25 109 PHE B CA 1
ATOM 1635 C C . PHE B 1 104 ? -3.327 1.400 7.551 1.00 6.18 109 PHE B C 1
ATOM 1636 O O . PHE B 1 104 ? -2.844 0.281 7.367 1.00 6.95 109 PHE B O 1
ATOM 1644 N N . ASP B 1 105 ? -4.447 1.586 8.238 1.00 6.16 110 ASP B N 1
ATOM 1645 C CA . ASP B 1 105 ? -5.203 0.476 8.782 1.00 6.96 110 ASP B CA 1
ATOM 1646 C C . ASP B 1 105 ? -5.634 -0.477 7.671 1.00 6.87 110 ASP B C 1
ATOM 1647 O O . ASP B 1 105 ? -5.544 -1.688 7.808 1.00 7.49 110 ASP B O 1
ATOM 1652 N N . ARG B 1 106 ? -6.097 0.079 6.571 1.00 6.83 111 ARG B N 1
ATOM 1653 C CA . ARG B 1 106 ? -6.430 -0.738 5.420 1.00 6.96 111 ARG B CA 1
ATOM 1654 C C . ARG B 1 106 ? -5.208 -1.510 4.928 1.00 6.93 111 ARG B C 1
ATOM 1655 O O . ARG B 1 106 ? -5.322 -2.669 4.558 1.00 7.22 111 ARG B O 1
ATOM 1666 N N . GLY B 1 107 ? -4.053 -0.860 4.891 1.00 6.61 112 GLY B N 1
ATOM 1667 C CA . GLY B 1 107 ? -2.826 -1.518 4.499 1.00 6.12 112 GLY B CA 1
ATOM 1668 C C . GLY B 1 107 ? -2.484 -2.700 5.379 1.00 5.89 112 GLY B C 1
ATOM 1669 O O . GLY B 1 107 ? -2.086 -3.744 4.871 1.00 5.98 112 GLY B O 1
ATOM 1670 N N . ILE B 1 108 ? -2.627 -2.527 6.692 1.00 6.20 113 ILE B N 1
ATOM 1671 C CA . ILE B 1 108 ? -2.433 -3.604 7.644 1.00 6.31 113 ILE B CA 1
ATOM 1672 C C . ILE B 1 108 ? -3.401 -4.738 7.354 1.00 6.39 113 ILE B C 1
ATOM 1673 O O . ILE B 1 108 ? -3.005 -5.897 7.322 1.00 6.75 113 ILE B O 1
ATOM 1678 N N . ARG B 1 109 ? -4.673 -4.402 7.169 1.00 6.93 114 ARG B N 1
ATOM 1679 C CA . ARG B 1 109 ? -5.689 -5.416 6.893 1.00 7.65 114 ARG B CA 1
ATOM 1680 C C . ARG B 1 109 ? -5.353 -6.177 5.618 1.00 7.14 114 ARG B C 1
ATOM 1681 O O . ARG B 1 109 ? -5.465 -7.394 5.574 1.00 7.37 114 ARG B O 1
ATOM 1693 N N . ARG B 1 110 ? -4.942 -5.456 4.590 1.00 6.59 115 ARG B N 1
ATOM 1694 C CA . ARG B 1 110 ? -4.582 -6.066 3.318 1.00 6.48 115 ARG B CA 1
ATOM 1695 C C . ARG B 1 110 ? -3.395 -6.995 3.477 1.00 6.26 115 ARG B C 1
ATOM 1696 O O . ARG B 1 110 ? -3.383 -8.106 2.949 1.00 6.59 115 ARG B O 1
ATOM 1704 N N . ALA B 1 111 ? -2.377 -6.525 4.187 1.00 6.19 116 ALA B N 1
ATOM 1705 C CA . ALA B 1 111 ? -1.197 -7.344 4.414 1.00 6.43 116 ALA B CA 1
ATOM 1706 C C . ALA B 1 111 ? -1.568 -8.650 5.092 1.00 6.54 116 ALA B C 1
ATOM 1707 O O . ALA B 1 111 ? -1.158 -9.724 4.663 1.00 7.02 116 ALA B O 1
ATOM 1709 N N . ILE B 1 112 ? -2.378 -8.569 6.137 1.00 6.79 117 ILE B N 1
ATOM 1710 C CA . ILE B 1 112 ? -2.749 -9.765 6.875 1.00 7.89 117 ILE B CA 1
ATOM 1711 C C . ILE B 1 112 ? -3.579 -10.688 5.997 1.00 8.06 117 ILE B C 1
ATOM 1712 O O . ILE B 1 112 ? -3.382 -11.901 5.987 1.00 9.48 117 ILE B O 1
ATOM 1717 N N . GLU B 1 113 ? -4.493 -10.138 5.224 1.00 8.65 118 GLU B N 1
ATOM 1718 C CA . GLU B 1 113 ? -5.366 -11.049 4.518 1.00 10.12 118 GLU B CA 1
ATOM 1719 C C . GLU B 1 113 ? -4.659 -11.699 3.313 1.00 9.02 118 GLU B C 1
ATOM 1720 O O . GLU B 1 113 ? -5.087 -12.754 2.870 1.00 8.97 118 GLU B O 1
ATOM 1728 N N . ASP B 1 114 ? -3.545 -11.142 2.840 1.00 8.15 119 ASP B N 1
ATOM 1729 C CA . ASP B 1 114 ? -2.788 -11.776 1.752 1.00 8.36 119 ASP B CA 1
ATOM 1730 C C . ASP B 1 114 ? -1.749 -12.759 2.272 1.00 8.08 119 ASP B C 1
ATOM 1731 O O . ASP B 1 114 ? -1.195 -13.523 1.482 1.00 9.03 119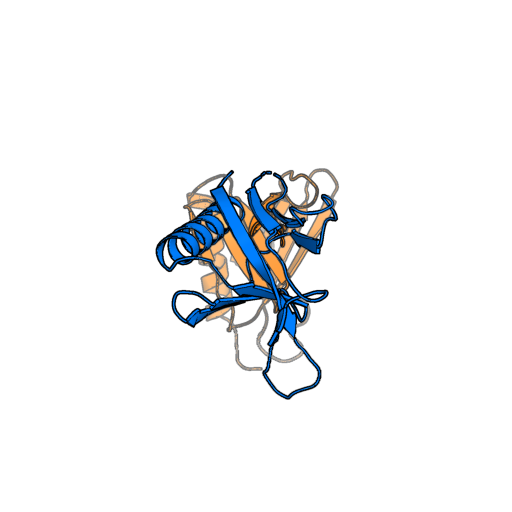 ASP B O 1
ATOM 1736 N N . LEU B 1 115 ? -1.498 -12.788 3.576 1.00 7.93 120 LEU B N 1
ATOM 1737 C CA . LEU B 1 115 ? -0.511 -13.727 4.108 1.00 7.92 120 LEU B CA 1
ATOM 1738 C C . LEU B 1 115 ? -0.902 -15.151 3.781 1.00 8.74 120 LEU B C 1
ATOM 1739 O O . LEU B 1 115 ? -2.062 -15.528 3.884 1.00 9.88 120 LEU B O 1
ATOM 1744 N N . SER B 1 116 ? 0.100 -15.932 3.411 1.00 9.17 121 SER B N 1
ATOM 1745 C CA . SER B 1 116 ? -0.068 -17.315 2.999 1.00 9.50 121 SER B CA 1
ATOM 1746 C C . SER B 1 116 ? 0.352 -18.253 4.110 1.00 8.30 121 SER B C 1
ATOM 1747 O O . SER B 1 116 ? 0.913 -17.838 5.122 1.00 8.31 121 SER B O 1
ATOM 1750 N N . GLN B 1 117 ? 0.108 -19.538 3.898 1.00 8.46 122 GLN B N 1
ATOM 1751 C CA . GLN B 1 117 ? 0.714 -20.563 4.730 1.00 9.10 122 GLN B CA 1
ATOM 1752 C C . GLN B 1 117 ? 2.226 -20.505 4.628 1.00 9.42 122 GLN B C 1
ATOM 1753 O O . GLN B 1 117 ? 2.775 -20.104 3.603 1.00 10.11 122 GLN B O 1
ATOM 1759 N N . GLY B 1 118 ? 2.896 -20.948 5.684 1.00 9.83 123 GLY B N 1
ATOM 1760 C CA . GLY B 1 118 ? 4.333 -21.116 5.659 1.00 10.55 123 GLY B CA 1
ATOM 1761 C C . GLY B 1 118 ? 4.747 -22.391 4.956 1.00 10.71 123 GLY B C 1
ATOM 1762 O O . GLY B 1 118 ? 3.903 -23.253 4.683 1.00 10.42 123 GLY B O 1
#

Secondary structure (P-SEA, 3-state):
cccccbbbbbbbccccccccccccccccccccccccccbbbbbccccccccccccccbbbbbcccccbbbbbcccbbbbbbcccaaaaaaaaaaaaaaaaaaccc/ccccccbbbbbbbbbbccccccccccccccccccccccccccccccccccccccccccccccccccccccccccccccccccccccccbbbbbbcccaaaaaaaaaaaaaaaaacccc

Radius of gyration: 24.67 Å; Cα contacts (8 Å, |Δi|>4): 490; chains: 2; bounding box: 30×36×74 Å

Organism: Xenopus tropicalis (NCBI:txid8364)